Protein AF-A0A135I2T5-F1 (afdb_monomer_lite)

Organism: NCBI:txid294935

Structure (mmCIF, N/CA/C/O backbone):
data_AF-A0A135I2T5-F1
#
_entry.id   AF-A0A135I2T5-F1
#
loop_
_atom_site.group_PDB
_atom_site.id
_atom_site.type_symbol
_atom_site.label_atom_id
_atom_site.label_alt_id
_atom_site.label_comp_id
_atom_site.label_asym_id
_atom_site.label_entity_id
_atom_site.label_seq_id
_atom_site.pdbx_PDB_ins_code
_atom_site.Cartn_x
_atom_site.Cartn_y
_atom_site.Cartn_z
_atom_site.occupancy
_atom_site.B_iso_or_equiv
_atom_site.auth_seq_id
_atom_site.auth_comp_id
_atom_site.auth_asym_id
_atom_site.auth_atom_id
_atom_site.pdbx_PDB_model_num
ATOM 1 N N . MET A 1 1 ? -30.671 -21.885 -20.474 1.00 36.84 1 MET A N 1
ATOM 2 C CA . MET A 1 1 ? -29.332 -21.572 -21.013 1.00 36.84 1 MET A CA 1
ATOM 3 C C . MET A 1 1 ? -28.724 -20.509 -20.119 1.00 36.84 1 MET A C 1
ATOM 5 O O . MET A 1 1 ? -29.271 -19.418 -20.044 1.00 36.84 1 MET A O 1
ATOM 9 N N . ALA A 1 2 ? -27.711 -20.873 -19.336 1.00 34.94 2 ALA A N 1
ATOM 10 C CA . ALA A 1 2 ? -27.059 -19.968 -18.399 1.00 34.94 2 ALA A CA 1
ATOM 11 C C . ALA A 1 2 ? -25.970 -19.185 -19.140 1.00 34.94 2 ALA A C 1
ATOM 13 O O . ALA A 1 2 ? -24.994 -19.776 -19.596 1.00 34.94 2 ALA A O 1
ATOM 14 N N . ASN A 1 3 ? -26.138 -17.868 -19.259 1.00 36.59 3 ASN A N 1
ATOM 15 C CA . ASN A 1 3 ? -25.056 -16.984 -19.677 1.00 36.59 3 ASN A CA 1
ATOM 16 C C . ASN A 1 3 ? -24.142 -16.756 -18.473 1.00 36.59 3 ASN A C 1
ATOM 18 O O . ASN A 1 3 ? -24.390 -15.894 -17.635 1.00 36.59 3 ASN A O 1
ATOM 22 N N . SER A 1 4 ? -23.094 -17.573 -18.390 1.00 39.09 4 SER A N 1
ATOM 23 C CA . SER A 1 4 ? -21.915 -17.282 -17.585 1.00 39.09 4 SER A CA 1
ATOM 24 C C . SER A 1 4 ? -21.173 -16.130 -18.260 1.00 39.09 4 SER A C 1
ATOM 26 O O . SER A 1 4 ? -20.485 -16.307 -19.262 1.00 39.09 4 SER A O 1
ATOM 28 N N . THR A 1 5 ? -21.361 -14.919 -17.745 1.00 38.94 5 THR A N 1
ATOM 29 C CA . THR A 1 5 ? -20.462 -13.805 -18.032 1.00 38.94 5 THR A CA 1
ATOM 30 C C . THR A 1 5 ? -19.157 -14.081 -17.303 1.00 38.94 5 THR A C 1
ATOM 32 O O . THR A 1 5 ? -19.065 -13.882 -16.092 1.00 38.94 5 THR A O 1
ATOM 35 N N . ALA A 1 6 ? -18.162 -14.573 -18.039 1.00 39.94 6 ALA A N 1
ATOM 36 C CA . ALA A 1 6 ? -16.776 -14.544 -17.611 1.00 39.94 6 ALA A CA 1
ATOM 37 C C . ALA A 1 6 ? -16.404 -13.078 -17.349 1.00 39.94 6 ALA A C 1
ATOM 39 O O . ALA A 1 6 ? -16.201 -12.295 -18.274 1.00 39.94 6 ALA A O 1
ATOM 40 N N . THR A 1 7 ? -16.401 -12.682 -16.079 1.00 40.16 7 THR A N 1
ATOM 41 C CA . THR A 1 7 ? -15.784 -11.431 -15.648 1.00 40.16 7 THR A CA 1
ATOM 42 C C . THR A 1 7 ? -14.317 -11.504 -16.030 1.00 40.16 7 THR A C 1
ATOM 44 O O . THR A 1 7 ? -13.631 -12.446 -15.639 1.00 40.16 7 THR A O 1
ATOM 47 N N . ASP A 1 8 ? -13.870 -10.541 -16.827 1.00 41.56 8 ASP A N 1
ATOM 48 C CA . ASP A 1 8 ? -12.512 -10.414 -17.337 1.00 41.56 8 ASP A CA 1
ATOM 49 C C . ASP A 1 8 ? -11.509 -10.335 -16.169 1.00 41.56 8 ASP A C 1
ATOM 51 O O . ASP A 1 8 ? -11.210 -9.279 -15.619 1.00 41.56 8 ASP A O 1
ATOM 55 N N . THR A 1 9 ? -11.027 -11.498 -15.727 1.00 50.66 9 THR A N 1
ATOM 56 C CA . THR A 1 9 ? -10.112 -11.677 -14.585 1.00 50.66 9 THR A CA 1
ATOM 57 C C . THR A 1 9 ? -8.744 -11.022 -14.796 1.00 50.66 9 THR A C 1
ATOM 59 O O . THR A 1 9 ? -7.924 -10.985 -13.882 1.00 50.66 9 THR A O 1
ATOM 62 N N . THR A 1 10 ? -8.469 -10.517 -15.999 1.00 49.38 10 THR A N 1
ATOM 63 C CA . THR A 1 10 ? -7.147 -10.034 -16.409 1.00 49.38 10 THR A CA 1
ATOM 64 C C . THR A 1 10 ? -6.853 -8.626 -15.893 1.00 49.38 10 THR A C 1
ATOM 66 O O . THR A 1 10 ? -5.719 -8.340 -15.524 1.00 49.38 10 THR A O 1
ATOM 69 N N . THR A 1 11 ? -7.862 -7.754 -15.798 1.00 53.66 11 THR A N 1
ATOM 70 C CA . THR A 1 11 ? -7.695 -6.363 -15.328 1.00 53.66 11 THR A CA 1
ATOM 71 C C . THR A 1 11 ? -7.536 -6.264 -13.807 1.00 53.66 11 THR A C 1
ATOM 73 O O . THR A 1 11 ? -7.060 -5.254 -13.298 1.00 53.66 11 THR A O 1
ATOM 76 N N . SER A 1 12 ? -7.914 -7.314 -13.074 1.00 64.88 12 SER A N 1
ATOM 77 C CA . SER A 1 12 ? -7.946 -7.319 -11.608 1.00 64.88 12 SER A CA 1
ATOM 78 C C . SER A 1 12 ? -6.572 -7.525 -10.961 1.00 64.88 12 SER A C 1
ATOM 80 O O . SER A 1 12 ? -6.342 -6.977 -9.889 1.00 64.88 12 SER A O 1
ATOM 82 N N . VAL A 1 13 ? -5.656 -8.285 -11.572 1.00 79.94 13 VAL A N 1
ATOM 83 C CA . VAL A 1 13 ? -4.418 -8.739 -10.895 1.00 79.94 13 VAL A CA 1
ATOM 84 C C . VAL A 1 13 ? -3.255 -7.745 -10.954 1.00 79.94 13 VAL A C 1
ATOM 86 O O . VAL A 1 13 ? -2.246 -7.940 -10.281 1.00 79.94 13 VAL A O 1
ATOM 89 N N . THR A 1 14 ? -3.384 -6.683 -11.747 1.00 87.06 14 THR A N 1
ATOM 90 C CA . THR A 1 14 ? -2.368 -5.627 -11.892 1.00 87.06 14 THR A CA 1
ATOM 91 C C . THR A 1 14 ? -2.834 -4.282 -11.350 1.00 87.06 14 THR A C 1
ATOM 93 O O . THR A 1 14 ? -2.020 -3.377 -11.213 1.00 87.06 14 THR A O 1
ATOM 96 N N . ASP A 1 15 ? -4.125 -4.124 -11.041 1.00 92.81 15 ASP A N 1
ATOM 97 C CA . ASP A 1 15 ? -4.643 -2.909 -10.415 1.00 92.81 15 ASP A CA 1
ATOM 98 C C . ASP A 1 15 ? -4.432 -2.983 -8.891 1.00 92.81 15 ASP A C 1
ATOM 100 O O . ASP A 1 15 ? -5.145 -3.725 -8.200 1.00 92.81 15 ASP A O 1
ATOM 104 N N . PRO A 1 16 ? -3.487 -2.206 -8.323 1.00 94.75 16 PRO A N 1
ATOM 105 C CA . PRO A 1 16 ? -3.236 -2.242 -6.889 1.00 94.75 16 PRO A CA 1
ATOM 106 C C . PRO A 1 16 ? -4.448 -1.788 -6.067 1.00 94.75 16 PRO A C 1
ATOM 108 O O . PRO A 1 16 ? -4.611 -2.233 -4.934 1.00 94.75 16 PRO A O 1
ATOM 111 N N . VAL A 1 17 ? -5.300 -0.905 -6.599 1.00 95.12 17 VAL A N 1
ATOM 112 C CA . VAL A 1 17 ? -6.472 -0.393 -5.877 1.00 95.12 17 VAL A CA 1
ATOM 113 C C . VAL A 1 17 ? -7.535 -1.478 -5.771 1.00 95.12 17 VAL A C 1
ATOM 115 O O . VAL A 1 17 ? -8.087 -1.679 -4.687 1.00 95.12 17 VAL A O 1
ATOM 118 N N . ALA A 1 18 ? -7.804 -2.190 -6.868 1.00 94.69 18 ALA A N 1
ATOM 119 C CA . ALA A 1 18 ? -8.739 -3.310 -6.875 1.00 94.69 18 ALA A CA 1
ATOM 120 C C . ALA A 1 18 ? -8.261 -4.452 -5.964 1.00 94.69 18 ALA A C 1
ATOM 122 O O . ALA A 1 18 ? -9.038 -4.928 -5.137 1.00 94.69 18 ALA A O 1
ATOM 123 N N . LEU A 1 19 ? -6.977 -4.827 -6.039 1.00 95.19 19 LEU A N 1
ATOM 124 C CA . LEU A 1 19 ? -6.407 -5.877 -5.187 1.00 95.19 19 LEU A CA 1
ATOM 125 C C . LEU A 1 19 ? -6.440 -5.521 -3.702 1.00 95.19 19 LEU A C 1
ATOM 127 O O . LEU A 1 19 ? -6.801 -6.361 -2.882 1.00 95.19 19 LEU A O 1
ATOM 131 N N . LEU A 1 20 ? -6.076 -4.289 -3.334 1.00 96.75 20 LEU A N 1
ATOM 132 C CA . LEU A 1 20 ? -6.113 -3.864 -1.933 1.00 96.75 20 LEU A CA 1
ATOM 133 C C . LEU A 1 20 ? -7.547 -3.790 -1.408 1.00 96.75 20 LEU A C 1
ATOM 135 O O . LEU A 1 20 ? -7.790 -4.179 -0.268 1.00 96.75 20 LEU A O 1
ATOM 139 N N . ARG A 1 21 ? -8.504 -3.344 -2.230 1.00 96.25 21 ARG A N 1
ATOM 140 C CA . ARG A 1 21 ? -9.927 -3.384 -1.872 1.00 96.25 21 ARG A CA 1
ATOM 141 C C . ARG A 1 21 ? -10.371 -4.814 -1.581 1.00 96.25 21 ARG A C 1
ATOM 143 O O . ARG A 1 21 ? -10.873 -5.073 -0.494 1.00 96.25 21 ARG A O 1
ATOM 150 N N . GLU A 1 22 ? -10.124 -5.729 -2.514 1.00 96.12 22 GLU A N 1
ATOM 151 C CA . GLU A 1 22 ? -10.488 -7.135 -2.351 1.00 96.12 22 GLU A CA 1
ATOM 152 C C . GLU A 1 22 ? -9.818 -7.752 -1.116 1.00 96.12 22 GLU A C 1
ATOM 154 O O . GLU A 1 22 ? -10.462 -8.460 -0.345 1.00 96.12 22 GLU A O 1
ATOM 159 N N . PHE A 1 23 ? -8.541 -7.440 -0.880 1.00 96.94 23 PHE A N 1
ATOM 160 C CA . PHE A 1 23 ? -7.815 -7.881 0.306 1.00 96.94 23 PHE A CA 1
ATOM 161 C C . PHE A 1 23 ? -8.515 -7.458 1.605 1.00 96.94 23 PHE A C 1
ATOM 163 O O . PHE A 1 23 ? -8.694 -8.289 2.498 1.00 96.94 23 PHE A O 1
ATOM 170 N N . PHE A 1 24 ? -8.934 -6.194 1.711 1.00 97.06 24 PHE A N 1
ATOM 171 C CA . PHE A 1 24 ? -9.606 -5.674 2.904 1.00 97.06 24 PHE A CA 1
ATOM 172 C C . PHE A 1 24 ? -11.068 -6.124 3.044 1.00 97.06 24 PHE A C 1
ATOM 174 O O . PHE A 1 24 ? -11.588 -6.116 4.158 1.00 97.06 24 PHE A O 1
ATOM 181 N N . GLU A 1 25 ? -11.723 -6.537 1.958 1.00 95.88 25 GLU A N 1
ATOM 182 C CA . GLU A 1 25 ? -13.102 -7.052 1.962 1.00 95.88 25 GLU A CA 1
ATOM 183 C C . GLU A 1 25 ? -13.208 -8.515 2.432 1.00 95.88 25 GLU A C 1
ATOM 185 O O . GLU A 1 25 ? -14.308 -9.026 2.649 1.00 95.88 25 GLU A O 1
ATOM 190 N N . ARG A 1 26 ? -12.079 -9.203 2.638 1.00 96.00 26 ARG A N 1
ATOM 191 C CA . ARG A 1 26 ? -12.061 -10.596 3.100 1.00 96.00 26 ARG A CA 1
ATOM 192 C C . ARG A 1 26 ? -12.666 -10.757 4.507 1.00 96.00 26 ARG A C 1
ATOM 194 O O . ARG A 1 26 ? -12.224 -10.071 5.434 1.00 96.00 26 ARG A O 1
ATOM 201 N N . PRO A 1 27 ? -13.560 -11.740 4.740 1.00 94.44 27 PRO A N 1
ATOM 202 C CA . PRO A 1 27 ? -14.149 -11.989 6.063 1.00 94.44 27 PRO A CA 1
ATOM 203 C C . PRO A 1 27 ? -13.121 -12.272 7.172 1.00 94.44 27 PRO A C 1
ATOM 205 O O . PRO A 1 27 ? -13.326 -11.923 8.340 1.00 94.44 27 PRO A O 1
ATOM 208 N N . GLU A 1 28 ? -11.974 -12.872 6.830 1.00 95.94 28 GLU A N 1
ATOM 209 C CA . GLU A 1 28 ? -10.914 -13.113 7.816 1.00 95.94 28 GLU A CA 1
ATOM 210 C C . GLU A 1 28 ? -10.293 -11.806 8.329 1.00 95.94 28 GLU A C 1
ATOM 212 O O . GLU A 1 28 ? -9.831 -11.756 9.468 1.00 95.94 28 GLU A O 1
ATOM 217 N N . MET A 1 29 ? -10.294 -10.734 7.528 1.00 96.81 29 MET A N 1
ATOM 218 C CA . MET A 1 29 ? -9.771 -9.436 7.957 1.00 96.81 29 MET A CA 1
ATOM 219 C C . MET A 1 29 ? -10.648 -8.817 9.039 1.00 96.81 29 MET A C 1
ATOM 221 O O . MET A 1 29 ? -10.120 -8.357 10.050 1.00 96.81 29 MET A O 1
ATOM 225 N N . GLU A 1 30 ? -11.972 -8.870 8.877 1.00 95.88 30 GLU A N 1
ATOM 226 C CA . GLU A 1 30 ? -12.921 -8.393 9.886 1.00 95.88 30 GLU A CA 1
ATOM 227 C C . GLU A 1 30 ? -12.727 -9.117 11.221 1.00 95.88 30 GLU A C 1
ATOM 229 O O . GLU A 1 30 ? -12.541 -8.475 12.261 1.00 95.88 30 GLU A O 1
ATOM 234 N N . SER A 1 31 ? -12.734 -10.452 11.202 1.00 96.06 31 SER A N 1
ATOM 235 C CA . SER A 1 31 ? -12.621 -11.244 12.433 1.00 96.06 31 SER A CA 1
ATOM 236 C C . SER A 1 31 ? -11.287 -11.009 13.151 1.00 96.06 31 SER A C 1
ATOM 238 O O . SER A 1 31 ? -11.268 -10.779 14.362 1.00 96.06 31 SER A O 1
ATOM 240 N N . ARG A 1 32 ? -10.167 -10.968 12.420 1.00 96.81 32 ARG A N 1
ATOM 241 C CA . ARG A 1 32 ? -8.835 -10.755 13.009 1.00 96.81 32 ARG A CA 1
ATOM 242 C C . ARG A 1 32 ? -8.636 -9.328 13.518 1.00 96.81 32 ARG A C 1
ATOM 244 O O . ARG A 1 32 ? -8.115 -9.146 14.618 1.00 96.81 32 ARG A O 1
ATOM 251 N N . LEU A 1 33 ? -9.093 -8.313 12.784 1.00 95.56 33 LEU A N 1
ATOM 252 C CA . LEU A 1 33 ? -8.994 -6.919 13.230 1.00 95.56 33 LEU A CA 1
ATOM 253 C C . LEU A 1 33 ? -9.921 -6.606 14.411 1.00 95.56 33 LEU A C 1
ATOM 255 O O . LEU A 1 33 ? -9.575 -5.770 15.250 1.00 95.56 33 LEU A O 1
ATOM 259 N N . THR A 1 34 ? -11.039 -7.326 14.536 1.00 95.38 34 THR A N 1
ATOM 260 C CA . THR A 1 34 ? -11.889 -7.293 15.736 1.00 95.38 34 THR A CA 1
ATOM 261 C C . THR A 1 34 ? -11.120 -7.788 16.962 1.00 95.38 34 THR A C 1
ATOM 263 O O . THR A 1 34 ? -11.132 -7.129 18.002 1.00 95.38 34 THR A O 1
ATOM 266 N N . VAL A 1 35 ? -10.388 -8.903 16.843 1.00 96.00 35 VAL A N 1
ATOM 267 C CA . VAL A 1 35 ? -9.536 -9.420 17.930 1.00 96.00 35 VAL A CA 1
ATOM 268 C C . VAL A 1 35 ? -8.407 -8.442 18.257 1.00 96.00 35 VAL A C 1
ATOM 270 O O . VAL A 1 35 ? -8.210 -8.110 19.422 1.00 96.00 35 VAL A O 1
ATOM 273 N N . ILE A 1 36 ? -7.714 -7.912 17.245 1.00 94.56 36 ILE A N 1
ATOM 274 C CA . ILE A 1 36 ? -6.655 -6.905 17.432 1.00 94.56 36 ILE A CA 1
ATOM 275 C C . ILE A 1 36 ? -7.178 -5.685 18.195 1.00 94.56 36 ILE A C 1
ATOM 277 O O . ILE A 1 36 ? -6.501 -5.183 19.095 1.00 94.56 36 ILE A O 1
ATOM 281 N N . ALA A 1 37 ? -8.386 -5.218 17.865 1.00 91.94 37 ALA A N 1
ATOM 282 C CA . ALA A 1 37 ? -9.020 -4.110 18.564 1.00 91.94 37 ALA A CA 1
ATOM 283 C C . ALA A 1 37 ? -9.341 -4.456 20.019 1.00 91.94 37 ALA A C 1
ATOM 285 O O . ALA A 1 37 ? -8.933 -3.726 20.927 1.00 91.94 37 ALA A O 1
ATOM 286 N N . LYS A 1 38 ? -10.043 -5.575 20.228 1.00 93.62 38 LYS A N 1
ATOM 287 C CA . LYS A 1 38 ? -10.504 -6.038 21.539 1.00 93.62 38 LYS A CA 1
ATOM 288 C C . LYS A 1 38 ? -9.340 -6.254 22.506 1.00 93.62 38 LYS A C 1
ATOM 290 O O . LYS A 1 38 ? -9.363 -5.736 23.619 1.00 93.62 38 LYS A O 1
ATOM 295 N N . GLU A 1 39 ? -8.300 -6.941 22.047 1.00 95.38 39 GLU A N 1
ATOM 296 C CA . GLU A 1 39 ? -7.129 -7.307 22.850 1.00 95.38 39 GLU A CA 1
ATOM 297 C C . GLU A 1 39 ? -6.027 -6.228 22.819 1.00 95.38 39 GLU A C 1
ATOM 299 O O . GLU A 1 39 ? -4.956 -6.390 23.399 1.00 95.38 39 GLU A O 1
ATOM 304 N N . ARG A 1 40 ? -6.282 -5.089 22.155 1.00 91.25 40 ARG A N 1
ATOM 305 C CA . ARG A 1 40 ? -5.386 -3.919 22.067 1.00 91.25 40 ARG A CA 1
ATOM 306 C C . ARG A 1 40 ? -3.994 -4.217 21.489 1.00 91.25 40 ARG A C 1
ATOM 308 O O . ARG A 1 40 ? -3.059 -3.459 21.775 1.00 91.25 40 ARG A O 1
ATOM 315 N N . ILE A 1 41 ? -3.875 -5.247 20.651 1.00 91.62 41 ILE A N 1
ATOM 316 C CA . ILE A 1 41 ? -2.619 -5.710 20.042 1.00 91.62 41 ILE A CA 1
ATOM 317 C C . ILE A 1 41 ? -1.940 -4.554 19.287 1.00 91.62 41 ILE A C 1
ATOM 319 O O . ILE A 1 41 ? -2.580 -3.799 18.551 1.00 91.62 41 ILE A O 1
ATOM 323 N N . THR A 1 42 ? -0.632 -4.386 19.482 1.00 89.62 42 THR A N 1
ATOM 324 C CA . THR A 1 42 ? 0.204 -3.374 18.813 1.00 89.62 42 THR A CA 1
ATOM 325 C C . THR A 1 42 ? 1.230 -4.043 17.898 1.00 89.62 42 THR A C 1
ATOM 327 O O . THR A 1 42 ? 1.433 -5.250 17.964 1.00 89.62 42 THR A O 1
ATOM 330 N N . GLY A 1 43 ? 1.859 -3.276 16.999 1.00 86.94 43 GLY A N 1
ATOM 331 C CA . GLY A 1 43 ? 2.906 -3.804 16.109 1.00 86.94 43 GLY A CA 1
ATOM 332 C C . GLY A 1 43 ? 2.415 -4.800 15.049 1.00 86.94 43 GLY A C 1
ATOM 333 O O . GLY A 1 43 ? 3.225 -5.435 14.381 1.00 86.94 43 GLY A O 1
ATOM 334 N N . TRP A 1 44 ? 1.100 -4.926 14.858 1.00 94.38 44 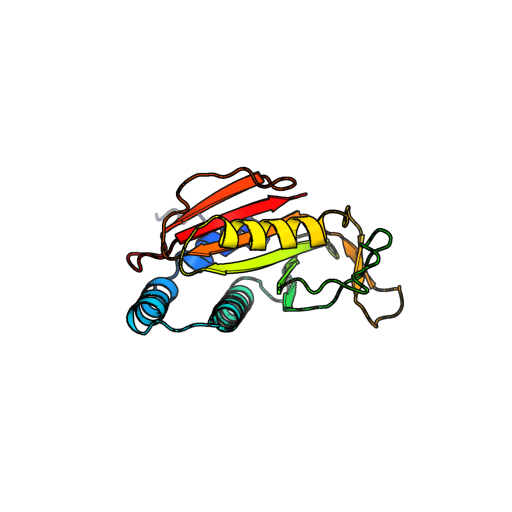TRP A N 1
ATOM 335 C CA . TRP A 1 44 ? 0.490 -5.878 13.928 1.00 94.38 44 TRP A CA 1
ATOM 336 C C . TRP A 1 44 ? 0.651 -5.489 12.447 1.00 94.38 44 TRP A C 1
ATOM 338 O O . TRP A 1 44 ? 0.225 -6.243 11.580 1.00 94.38 44 TRP A O 1
ATOM 348 N N . GLU A 1 45 ? 1.302 -4.363 12.133 1.00 93.38 45 GLU A N 1
ATOM 349 C CA . GLU A 1 45 ? 1.613 -3.950 10.754 1.00 93.38 45 GLU A CA 1
ATOM 350 C C . GLU A 1 45 ? 2.357 -5.056 9.993 1.00 93.38 45 GLU A C 1
ATOM 352 O O . GLU A 1 45 ? 1.972 -5.406 8.882 1.00 93.38 45 GLU A O 1
ATOM 357 N N . ASN A 1 46 ? 3.332 -5.710 10.634 1.00 94.00 46 ASN A N 1
ATOM 358 C CA . ASN A 1 46 ? 4.032 -6.851 10.039 1.00 94.00 46 ASN A CA 1
ATOM 359 C C . ASN A 1 46 ? 3.094 -8.035 9.762 1.00 94.00 46 ASN A C 1
ATOM 361 O O . ASN A 1 46 ? 3.229 -8.686 8.730 1.00 94.00 46 ASN A O 1
ATOM 365 N N . TRP A 1 47 ? 2.126 -8.305 10.647 1.00 96.50 47 TRP A N 1
ATOM 366 C CA . TRP A 1 47 ? 1.110 -9.332 10.399 1.00 96.50 47 TRP A CA 1
ATOM 367 C C . TRP A 1 47 ? 0.238 -8.957 9.192 1.00 96.50 47 TRP A C 1
ATOM 369 O O . TRP A 1 47 ? 0.036 -9.797 8.321 1.00 96.50 47 TRP A O 1
ATOM 379 N N . LEU A 1 48 ? -0.191 -7.696 9.070 1.00 96.94 48 LEU A N 1
ATOM 380 C CA . LEU A 1 48 ? -0.953 -7.229 7.906 1.00 96.94 48 LEU A CA 1
ATOM 381 C C . LEU A 1 48 ? -0.171 -7.423 6.601 1.00 96.94 48 LEU A C 1
ATOM 383 O O . LEU A 1 48 ? -0.732 -7.876 5.606 1.00 96.94 48 LEU A O 1
ATOM 387 N N . GLN A 1 49 ? 1.131 -7.124 6.609 1.00 97.69 49 GLN A N 1
ATOM 388 C CA . GLN A 1 49 ? 1.997 -7.375 5.458 1.00 97.69 49 GLN A CA 1
ATOM 389 C C . GLN A 1 49 ? 2.103 -8.878 5.143 1.00 97.69 49 GLN A C 1
ATOM 391 O O . GLN A 1 49 ? 2.055 -9.273 3.978 1.00 97.69 49 GLN A O 1
ATOM 396 N N . VAL A 1 50 ? 2.215 -9.750 6.148 1.00 97.50 50 VAL A N 1
ATOM 397 C CA . VAL A 1 50 ? 2.209 -11.207 5.925 1.00 97.50 50 VAL A CA 1
ATOM 398 C C . VAL A 1 50 ? 0.879 -11.662 5.315 1.00 97.50 50 VAL A C 1
ATOM 400 O O . VAL A 1 50 ? 0.881 -12.417 4.347 1.00 97.50 50 VAL A O 1
ATOM 403 N N . GLU A 1 51 ? -0.256 -11.157 5.795 1.00 97.75 51 GLU A N 1
ATOM 404 C CA . GLU A 1 51 ? -1.567 -11.481 5.218 1.00 97.75 51 GLU A CA 1
ATOM 405 C C . GLU A 1 51 ? -1.712 -10.999 3.775 1.00 97.75 51 GLU A C 1
ATOM 407 O O . GLU A 1 51 ? -2.241 -11.733 2.935 1.00 97.75 51 GLU A O 1
ATOM 412 N N . LEU A 1 52 ? -1.211 -9.799 3.463 1.00 97.44 52 LEU A N 1
ATOM 413 C CA . LEU A 1 52 ? -1.189 -9.296 2.092 1.00 97.44 52 LEU A CA 1
ATOM 414 C C . LEU A 1 52 ? -0.291 -10.165 1.204 1.00 97.44 52 LEU A C 1
ATOM 416 O O . LEU A 1 52 ? -0.657 -10.462 0.074 1.00 97.44 52 LEU A O 1
ATOM 420 N N . SER A 1 53 ? 0.837 -10.648 1.725 1.00 96.50 53 SER A N 1
ATOM 421 C CA . SER A 1 53 ? 1.724 -11.580 1.013 1.00 96.50 53 SER A CA 1
ATOM 422 C C . SER A 1 53 ? 1.004 -12.885 0.659 1.00 96.50 53 SER A C 1
ATOM 424 O O . SER A 1 53 ? 1.056 -13.337 -0.484 1.00 96.50 53 SER A O 1
ATOM 426 N N . CYS A 1 54 ? 0.283 -13.469 1.620 1.00 95.69 54 CYS A N 1
ATOM 427 C CA . CYS A 1 54 ? -0.524 -14.669 1.396 1.00 95.69 54 CYS A CA 1
ATOM 428 C C . CYS A 1 54 ? -1.621 -14.426 0.351 1.00 95.69 54 CYS A C 1
ATOM 430 O O . CYS A 1 54 ? -1.834 -15.262 -0.525 1.00 95.69 54 CYS A O 1
ATOM 432 N N . PHE A 1 55 ? -2.291 -13.273 0.416 1.00 95.31 55 PHE A N 1
ATOM 433 C CA . PHE A 1 55 ? -3.304 -12.884 -0.561 1.00 95.31 55 PHE A CA 1
ATOM 434 C C . PHE A 1 55 ? -2.718 -12.725 -1.971 1.00 95.31 55 PHE A C 1
ATOM 436 O O . PHE A 1 55 ? -3.231 -13.313 -2.921 1.00 95.31 55 PHE A O 1
ATOM 443 N N . LEU A 1 56 ? -1.612 -11.988 -2.110 1.00 94.12 56 LEU A N 1
ATOM 444 C CA . LEU A 1 56 ? -0.946 -11.779 -3.396 1.00 94.12 56 LEU A CA 1
ATOM 445 C C . LEU A 1 56 ? -0.421 -13.092 -3.983 1.00 94.12 56 LEU A C 1
ATOM 447 O O . LEU A 1 56 ? -0.520 -13.290 -5.187 1.00 94.12 56 LEU A O 1
ATOM 451 N N . HIS A 1 57 ? 0.073 -14.021 -3.159 1.00 92.00 57 HIS A N 1
ATOM 452 C CA . HIS A 1 57 ? 0.466 -15.356 -3.619 1.00 92.00 57 HIS A CA 1
ATOM 453 C C . HIS A 1 57 ? -0.699 -16.135 -4.251 1.00 92.00 57 HIS A C 1
ATOM 455 O O . HIS A 1 57 ? -0.502 -16.845 -5.231 1.00 92.00 57 HIS A O 1
ATOM 461 N N . GLN A 1 58 ? -1.910 -15.995 -3.707 1.00 90.62 58 GLN A N 1
ATOM 462 C CA . GLN A 1 58 ? -3.104 -16.661 -4.231 1.00 90.62 58 GLN A CA 1
ATOM 463 C C . GLN A 1 58 ? -3.678 -15.959 -5.467 1.00 90.62 58 GLN A C 1
ATOM 465 O O . GLN A 1 58 ? -4.278 -16.617 -6.315 1.00 90.62 58 GLN A O 1
ATOM 470 N N . ARG A 1 59 ? -3.550 -14.628 -5.550 1.00 89.12 59 ARG A N 1
ATOM 471 C CA . ARG A 1 59 ? -4.210 -13.814 -6.584 1.00 89.12 59 ARG A CA 1
ATOM 472 C C . ARG A 1 59 ? -3.338 -13.406 -7.755 1.00 89.12 59 ARG A C 1
ATOM 474 O O . ARG A 1 59 ? -3.897 -13.144 -8.812 1.00 89.12 59 ARG A O 1
ATOM 481 N N . VAL A 1 60 ? -2.019 -13.366 -7.598 1.00 85.94 60 VAL A N 1
ATOM 482 C CA . VAL A 1 60 ? -1.074 -13.042 -8.672 1.00 85.94 60 VAL A CA 1
ATOM 483 C C . VAL A 1 60 ? -0.423 -14.348 -9.138 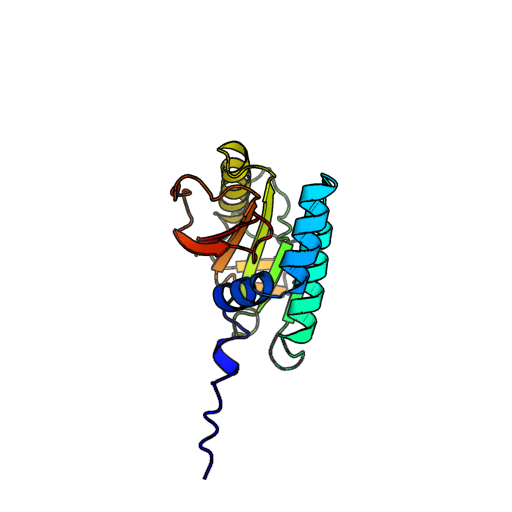1.00 85.94 60 VAL A C 1
ATOM 485 O O . VAL A 1 60 ? 0.458 -14.864 -8.445 1.00 85.94 60 VAL A O 1
ATOM 488 N N . PRO A 1 61 ? -0.853 -14.922 -10.279 1.00 75.31 61 PRO A N 1
ATOM 489 C CA . PRO A 1 61 ? -0.279 -16.157 -10.800 1.00 75.31 61 PRO A CA 1
ATOM 490 C C . PRO A 1 61 ? 1.204 -15.976 -11.129 1.00 75.31 61 PRO A C 1
ATOM 492 O O . PRO A 1 61 ? 1.602 -14.936 -11.654 1.00 75.31 61 PRO A O 1
ATOM 495 N N . SER A 1 62 ? 2.020 -16.997 -10.866 1.00 74.50 62 SER A N 1
ATOM 496 C CA . SER A 1 62 ? 3.476 -16.941 -11.064 1.00 74.50 62 SER A CA 1
ATOM 497 C C . SER A 1 62 ? 3.900 -16.724 -12.523 1.00 74.50 62 SER A C 1
ATOM 499 O O . SER A 1 62 ? 4.990 -16.212 -12.776 1.00 74.50 62 SER A O 1
ATOM 501 N N . ASP A 1 63 ? 3.044 -17.086 -13.478 1.00 73.12 63 ASP A N 1
ATOM 502 C CA . ASP A 1 63 ? 3.200 -16.864 -14.918 1.00 73.12 63 ASP A CA 1
ATOM 503 C C . ASP A 1 63 ? 2.708 -15.479 -15.374 1.00 73.12 63 ASP A C 1
ATOM 505 O O . ASP A 1 63 ? 3.117 -14.997 -16.430 1.00 73.12 63 ASP A O 1
ATOM 509 N N . LYS A 1 64 ? 1.858 -14.826 -14.571 1.00 66.88 64 LYS A N 1
ATOM 510 C CA . LYS A 1 64 ? 1.205 -13.545 -14.877 1.00 66.88 64 LYS A CA 1
ATOM 511 C C . LYS A 1 64 ? 1.605 -12.415 -13.938 1.00 66.88 64 LYS A C 1
ATOM 513 O O . LYS A 1 64 ? 0.890 -11.428 -13.877 1.00 66.88 64 LYS A O 1
ATOM 518 N N . GLY A 1 65 ? 2.676 -12.529 -13.165 1.00 70.25 65 GLY A N 1
ATOM 519 C CA . GLY A 1 65 ? 3.130 -11.416 -12.341 1.00 70.25 65 GLY A CA 1
ATOM 520 C C . GLY A 1 65 ? 4.052 -11.828 -11.213 1.00 70.25 65 GLY A C 1
ATOM 521 O O . GLY A 1 65 ? 4.030 -12.955 -10.727 1.00 70.25 65 GLY A O 1
ATOM 522 N N . GLN A 1 66 ? 4.883 -10.881 -10.793 1.00 87.44 66 GLN A N 1
ATOM 523 C CA . GLN A 1 66 ? 5.732 -11.022 -9.619 1.00 87.44 66 GLN A CA 1
ATOM 524 C C . GLN A 1 66 ? 5.398 -9.917 -8.626 1.00 87.44 66 GLN A C 1
ATOM 526 O O . GLN A 1 66 ? 5.017 -8.804 -8.988 1.00 87.44 66 GLN A O 1
ATOM 531 N N . TRP A 1 67 ? 5.539 -10.234 -7.352 1.00 93.62 67 TRP A N 1
ATOM 532 C CA . TRP A 1 67 ? 5.527 -9.249 -6.292 1.00 93.62 67 TRP A CA 1
ATOM 533 C C . TRP A 1 67 ? 6.693 -9.544 -5.360 1.00 93.62 67 TRP A C 1
ATOM 535 O O . TRP A 1 67 ? 7.148 -10.684 -5.247 1.00 93.62 67 TRP A O 1
ATOM 545 N N . TRP A 1 68 ? 7.183 -8.509 -4.692 1.00 94.44 68 TRP A N 1
ATOM 546 C CA . TRP A 1 68 ? 8.243 -8.642 -3.701 1.00 94.44 68 TRP A CA 1
ATOM 547 C C . TRP A 1 68 ? 7.879 -7.876 -2.454 1.00 94.44 68 TRP A C 1
ATOM 549 O O . TRP A 1 68 ? 7.290 -6.802 -2.535 1.00 94.44 68 TRP A O 1
ATOM 559 N N . ARG A 1 69 ? 8.269 -8.422 -1.307 1.00 95.94 69 ARG A N 1
ATOM 560 C CA . ARG A 1 69 ? 8.118 -7.775 -0.009 1.00 95.94 69 ARG A CA 1
ATOM 561 C C . ARG A 1 69 ? 9.467 -7.260 0.470 1.00 95.94 69 ARG A C 1
ATOM 563 O O . ARG A 1 69 ? 10.456 -7.989 0.426 1.00 95.94 69 ARG A O 1
ATOM 570 N N . GLU A 1 70 ? 9.491 -6.019 0.945 1.00 94.75 70 GLU A N 1
ATOM 571 C CA . GLU A 1 70 ? 10.639 -5.393 1.612 1.00 94.75 70 GLU A CA 1
ATOM 572 C C . GLU A 1 70 ? 11.968 -5.447 0.827 1.00 94.75 70 GLU A C 1
ATOM 574 O O . GLU A 1 70 ? 13.053 -5.508 1.413 1.00 94.75 70 GLU A O 1
ATOM 579 N N . TYR A 1 71 ? 11.918 -5.392 -0.507 1.00 93.31 71 TYR A N 1
ATOM 580 C CA . TYR A 1 71 ? 13.131 -5.299 -1.319 1.00 93.31 71 TYR A CA 1
ATOM 581 C C . TYR A 1 71 ? 13.674 -3.863 -1.325 1.00 93.31 71 TYR A C 1
ATOM 583 O O . TYR A 1 71 ? 12.965 -2.897 -1.616 1.00 93.31 71 TYR A O 1
ATOM 591 N N . ALA A 1 72 ? 14.959 -3.715 -0.999 1.00 93.31 72 ALA A N 1
ATOM 592 C CA . ALA A 1 72 ? 15.614 -2.414 -0.926 1.00 93.31 72 ALA A CA 1
ATOM 593 C C . ALA A 1 72 ? 15.927 -1.850 -2.324 1.00 93.31 72 ALA A C 1
ATOM 595 O O . ALA A 1 72 ? 16.554 -2.525 -3.142 1.00 93.31 72 ALA A O 1
ATOM 596 N N . ILE A 1 73 ? 15.565 -0.586 -2.559 1.00 93.38 73 ILE A N 1
ATOM 597 C CA . ILE A 1 73 ? 15.786 0.155 -3.807 1.00 93.38 73 ILE A CA 1
ATOM 598 C C . ILE A 1 73 ? 16.677 1.377 -3.637 1.00 93.38 73 ILE A C 1
ATOM 600 O O . ILE A 1 73 ? 16.685 2.031 -2.595 1.00 93.38 73 ILE A O 1
ATOM 604 N N . HIS A 1 74 ? 17.346 1.766 -4.716 1.00 92.00 74 HIS A N 1
ATOM 605 C CA . HIS A 1 74 ? 17.954 3.085 -4.863 1.00 92.00 74 HIS A CA 1
ATOM 606 C C . HIS A 1 74 ? 17.641 3.698 -6.232 1.00 92.00 74 HIS A C 1
ATOM 608 O O . HIS A 1 74 ? 17.302 3.004 -7.186 1.00 92.00 74 HIS A O 1
ATOM 614 N N . TRP A 1 75 ? 17.767 5.021 -6.331 1.00 91.94 75 TRP A N 1
ATOM 615 C CA . TRP A 1 75 ? 17.635 5.789 -7.572 1.00 91.94 75 TRP A CA 1
ATOM 616 C C . TRP A 1 75 ? 18.555 7.019 -7.528 1.00 91.94 75 TRP A C 1
ATOM 618 O O . TRP A 1 75 ? 19.132 7.333 -6.481 1.00 91.94 75 TRP A O 1
ATOM 628 N N . ALA A 1 76 ? 18.738 7.687 -8.671 1.00 85.50 76 ALA A N 1
ATOM 629 C CA . ALA A 1 76 ? 19.728 8.757 -8.835 1.00 85.50 76 ALA A CA 1
ATOM 630 C C . ALA A 1 76 ? 19.453 9.983 -7.943 1.00 85.50 76 ALA A C 1
ATOM 632 O O . ALA A 1 76 ? 20.346 10.451 -7.245 1.00 85.50 76 ALA A O 1
ATOM 633 N N . ASN A 1 77 ? 18.201 10.447 -7.902 1.00 82.56 77 ASN A N 1
ATOM 634 C CA . ASN A 1 77 ? 17.800 11.677 -7.207 1.00 82.56 77 ASN A CA 1
ATOM 635 C C . ASN A 1 77 ? 17.247 11.422 -5.793 1.00 82.56 77 ASN A C 1
ATOM 637 O O . ASN A 1 77 ? 16.390 12.163 -5.306 1.00 82.56 77 ASN A O 1
ATOM 641 N N . LYS A 1 78 ? 17.673 10.339 -5.135 1.00 80.25 78 LYS A N 1
ATOM 642 C CA . LYS A 1 78 ? 17.209 10.015 -3.778 1.00 80.25 78 LYS A CA 1
ATO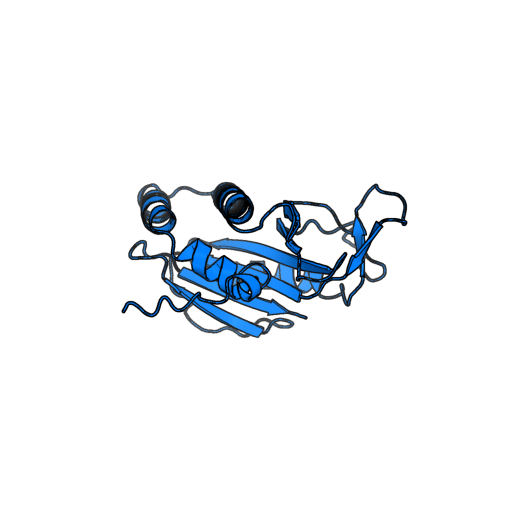M 643 C C . LYS A 1 78 ? 17.686 11.061 -2.752 1.00 80.25 78 LYS A C 1
ATOM 645 O O . LYS A 1 78 ? 18.777 11.613 -2.923 1.00 80.25 78 LYS A O 1
ATOM 650 N N . PRO A 1 79 ? 16.925 11.330 -1.673 1.00 76.88 79 PRO A N 1
ATOM 651 C CA . PRO A 1 79 ? 17.366 12.238 -0.614 1.00 76.88 79 PRO A CA 1
ATOM 652 C C . PRO A 1 79 ? 18.701 11.784 -0.003 1.00 76.88 79 PRO A C 1
ATOM 654 O O . PRO A 1 79 ? 18.855 10.609 0.323 1.00 76.88 79 PRO A O 1
ATOM 657 N N . ARG A 1 80 ? 19.657 12.705 0.204 1.00 70.56 80 ARG A N 1
ATOM 658 C CA . ARG A 1 80 ? 21.018 12.384 0.702 1.00 70.56 80 ARG A CA 1
ATOM 659 C C . ARG A 1 80 ? 21.039 11.612 2.025 1.00 70.56 80 ARG A C 1
ATOM 661 O O . ARG A 1 80 ? 21.957 10.839 2.254 1.00 70.56 80 ARG A O 1
ATOM 668 N N . ALA A 1 81 ? 20.033 11.809 2.876 1.00 71.06 81 ALA A N 1
ATOM 669 C CA . ALA A 1 81 ? 19.911 11.118 4.159 1.00 71.06 81 ALA A CA 1
ATOM 670 C C . ALA A 1 81 ? 19.554 9.622 4.028 1.00 71.06 81 ALA A C 1
ATOM 672 O O . ALA A 1 81 ? 19.625 8.889 5.010 1.00 71.06 81 ALA A O 1
ATOM 673 N N . SER A 1 82 ? 19.164 9.153 2.838 1.00 69.81 82 SER A N 1
ATOM 674 C CA . SER A 1 82 ? 18.741 7.777 2.595 1.00 69.81 82 SER A CA 1
ATOM 675 C C . SER A 1 82 ? 19.620 7.126 1.526 1.00 69.81 82 SER A C 1
ATOM 677 O O . SER A 1 82 ? 19.590 7.484 0.349 1.00 69.81 82 SER A O 1
ATOM 679 N N . ASN A 1 83 ? 20.405 6.123 1.925 1.00 76.44 83 ASN A N 1
ATOM 680 C CA . ASN A 1 83 ? 21.196 5.326 0.982 1.00 76.44 83 ASN A CA 1
ATOM 681 C C . ASN A 1 83 ? 20.319 4.404 0.114 1.00 76.44 83 ASN A C 1
ATOM 683 O O . ASN A 1 83 ? 20.761 3.960 -0.945 1.00 76.44 83 ASN A O 1
ATOM 687 N N . PHE A 1 84 ? 19.097 4.108 0.559 1.00 86.62 84 PHE A N 1
ATOM 688 C CA . PHE A 1 84 ? 18.117 3.252 -0.104 1.00 86.62 84 PHE A CA 1
ATOM 689 C C . PHE A 1 84 ? 16.747 3.417 0.572 1.00 86.62 84 PHE A C 1
ATOM 691 O O . PHE A 1 84 ? 16.681 3.676 1.774 1.00 86.62 84 PHE A O 1
ATOM 698 N N . ALA A 1 85 ? 15.666 3.197 -0.171 1.00 91.44 85 ALA A N 1
ATOM 699 C CA . ALA A 1 85 ? 14.339 2.986 0.404 1.00 91.44 85 ALA A CA 1
ATOM 700 C C . ALA A 1 85 ? 14.018 1.491 0.419 1.00 91.44 85 ALA A C 1
ATOM 702 O O . ALA A 1 85 ? 14.598 0.721 -0.340 1.00 91.44 85 ALA A O 1
ATOM 703 N N . LYS A 1 86 ? 13.094 1.073 1.276 1.00 94.56 86 LYS A N 1
ATOM 704 C CA . LYS A 1 86 ? 12.605 -0.304 1.327 1.00 94.56 86 LYS A CA 1
ATOM 705 C C . LYS A 1 86 ? 11.078 -0.251 1.383 1.00 94.56 86 LYS A C 1
ATOM 707 O O . LYS A 1 86 ? 10.555 -0.185 2.491 1.00 94.56 86 LYS A O 1
ATOM 712 N N . PRO A 1 87 ? 10.398 -0.161 0.226 1.00 96.44 87 PRO A N 1
ATOM 713 C CA . PRO A 1 87 ? 8.944 -0.232 0.180 1.00 96.44 87 PRO A CA 1
ATOM 714 C C . PRO A 1 87 ? 8.452 -1.547 0.772 1.00 96.44 87 PRO A C 1
ATOM 716 O O . PRO A 1 87 ? 9.141 -2.564 0.642 1.00 96.44 87 PRO A O 1
ATOM 719 N N . ASP A 1 88 ? 7.265 -1.537 1.374 1.00 97.88 88 ASP A N 1
ATOM 720 C CA . ASP A 1 88 ? 6.682 -2.755 1.935 1.00 97.88 88 ASP A CA 1
ATOM 721 C C . ASP A 1 88 ? 6.426 -3.782 0.836 1.00 97.88 88 ASP A C 1
ATOM 723 O O . ASP A 1 88 ? 6.800 -4.944 1.000 1.00 97.88 88 ASP A O 1
ATOM 727 N N . PHE A 1 89 ? 5.876 -3.347 -0.307 1.00 97.94 89 PHE A N 1
ATOM 728 C CA . PHE A 1 89 ? 5.682 -4.204 -1.478 1.00 97.94 89 PHE A CA 1
ATOM 729 C C . PHE A 1 89 ? 6.045 -3.537 -2.794 1.00 97.94 89 PHE A C 1
ATOM 731 O O . PHE A 1 89 ? 5.936 -2.324 -2.968 1.00 97.94 89 PHE A O 1
ATOM 738 N N . TRP A 1 90 ? 6.432 -4.374 -3.748 1.00 96.00 90 TRP A N 1
ATOM 739 C CA . TRP A 1 90 ? 6.425 -4.078 -5.172 1.00 96.00 90 TRP A CA 1
ATOM 740 C C . TRP A 1 90 ? 5.404 -5.018 -5.809 1.00 96.00 90 TRP A C 1
ATOM 742 O O . TRP A 1 90 ? 5.485 -6.227 -5.597 1.00 96.00 90 TRP A O 1
ATOM 752 N N . LEU A 1 91 ? 4.466 -4.486 -6.583 1.00 95.50 91 LEU A N 1
ATOM 753 C CA . LEU A 1 91 ? 3.441 -5.247 -7.295 1.00 95.50 91 LEU A CA 1
ATOM 754 C C . LEU A 1 91 ? 3.589 -5.009 -8.796 1.00 95.50 91 LEU A C 1
ATOM 756 O O . LEU A 1 91 ? 3.649 -3.862 -9.226 1.00 95.50 91 LEU A O 1
ATOM 760 N N . TRP A 1 92 ? 3.664 -6.071 -9.593 1.00 94.19 92 TRP A N 1
ATOM 761 C CA . TRP A 1 92 ? 3.799 -5.962 -11.045 1.00 94.19 92 TRP A CA 1
ATOM 762 C C . TRP A 1 92 ? 2.642 -5.191 -11.695 1.00 94.19 92 TRP A C 1
ATOM 764 O O . TRP A 1 92 ? 1.480 -5.444 -11.388 1.00 94.19 92 TRP A O 1
ATOM 774 N N . SER A 1 93 ? 2.958 -4.275 -12.616 1.00 92.69 93 SER A N 1
ATOM 775 C CA . SER A 1 93 ? 1.962 -3.406 -13.267 1.00 92.69 93 SER A CA 1
ATOM 776 C C . SER A 1 93 ? 1.285 -4.013 -14.499 1.00 92.69 93 SER A C 1
ATOM 778 O O . SER A 1 93 ? 0.445 -3.369 -15.124 1.00 92.69 93 SER A O 1
ATOM 780 N N . GLY A 1 94 ? 1.677 -5.220 -14.912 1.00 89.88 94 GLY A N 1
ATOM 781 C CA . GLY A 1 94 ? 1.306 -5.774 -16.219 1.00 89.88 94 GLY A CA 1
ATOM 782 C C . GLY A 1 94 ? 2.375 -5.586 -17.296 1.00 89.88 94 GLY A C 1
ATOM 783 O O . GLY A 1 94 ? 2.322 -6.229 -18.343 1.00 89.88 94 GLY A O 1
ATOM 784 N N . THR A 1 95 ? 3.384 -4.745 -17.041 1.00 90.19 95 THR A N 1
ATOM 785 C CA . THR A 1 95 ? 4.495 -4.495 -17.970 1.00 90.19 95 THR A CA 1
ATOM 786 C C . THR A 1 95 ? 5.805 -5.032 -17.404 1.00 90.19 95 THR A C 1
ATOM 788 O O . THR A 1 95 ? 6.130 -4.840 -16.234 1.00 90.19 95 THR A O 1
ATOM 791 N N . LYS A 1 96 ? 6.585 -5.762 -18.211 1.00 89.00 96 LYS A N 1
ATOM 792 C CA . LYS A 1 96 ? 7.855 -6.357 -17.761 1.00 89.00 96 LYS A CA 1
ATOM 793 C C . LYS A 1 96 ? 8.784 -5.284 -17.182 1.00 89.00 96 LYS A C 1
ATOM 795 O O . LYS A 1 96 ? 9.144 -4.339 -17.874 1.00 89.00 96 LYS A O 1
ATOM 800 N N . GLY A 1 97 ? 9.221 -5.489 -15.940 1.00 90.56 97 GLY A N 1
ATOM 801 C CA . GLY A 1 97 ? 10.137 -4.572 -15.261 1.00 90.56 97 GLY A CA 1
ATOM 802 C C . GLY A 1 97 ? 9.466 -3.342 -14.640 1.00 90.56 97 GLY A C 1
ATOM 803 O O . GLY A 1 97 ? 10.179 -2.495 -14.111 1.00 90.56 97 GLY A O 1
ATOM 804 N N . ASP A 1 98 ? 8.137 -3.249 -14.675 1.00 93.44 98 ASP A N 1
ATOM 805 C CA . ASP A 1 98 ? 7.374 -2.102 -14.191 1.00 93.44 98 ASP A CA 1
ATOM 806 C C . ASP A 1 98 ? 6.475 -2.485 -13.004 1.00 93.44 98 ASP A C 1
ATOM 808 O O . ASP A 1 98 ? 5.829 -3.538 -13.004 1.00 93.44 98 ASP A O 1
ATOM 812 N N . TYR A 1 99 ? 6.495 -1.655 -11.958 1.00 95.31 99 TYR A N 1
ATOM 813 C CA . TYR A 1 99 ? 5.956 -2.004 -10.642 1.00 95.31 99 TYR A CA 1
ATOM 814 C C . TYR A 1 99 ? 5.242 -0.840 -9.958 1.00 95.31 99 TYR A C 1
ATOM 816 O O . TYR A 1 99 ? 5.697 0.303 -9.974 1.00 95.31 99 TYR A O 1
ATOM 824 N N . HIS A 1 100 ? 4.160 -1.161 -9.262 1.00 96.50 100 HIS A N 1
ATOM 825 C CA . HIS A 1 100 ? 3.561 -0.329 -8.232 1.00 96.50 100 HIS A CA 1
ATOM 826 C C . HIS A 1 100 ? 4.313 -0.535 -6.915 1.00 96.50 100 HIS A C 1
ATOM 828 O O . HIS A 1 100 ? 4.513 -1.672 -6.490 1.00 96.50 100 HIS A O 1
ATOM 834 N N . LEU A 1 101 ? 4.728 0.542 -6.252 1.00 97.69 101 LEU A N 1
ATOM 835 C CA . LEU A 1 101 ? 5.332 0.467 -4.918 1.00 97.69 101 LEU A CA 1
ATOM 836 C C . LEU A 1 101 ? 4.261 0.726 -3.864 1.00 97.69 101 LEU A C 1
ATOM 838 O O . LEU A 1 101 ? 3.553 1.720 -3.973 1.00 97.69 101 LEU A O 1
ATOM 842 N N . ILE A 1 102 ? 4.141 -0.133 -2.856 1.00 98.19 102 ILE A N 1
ATOM 843 C CA . ILE A 1 102 ? 3.108 -0.030 -1.819 1.00 98.19 102 ILE A CA 1
ATOM 844 C C . ILE A 1 102 ? 3.773 0.188 -0.459 1.00 98.19 102 ILE A C 1
ATOM 846 O O . ILE A 1 102 ? 4.721 -0.515 -0.109 1.00 98.19 102 ILE A O 1
ATOM 850 N N . GLU A 1 103 ? 3.253 1.147 0.302 1.00 98.12 103 GLU A N 1
ATOM 851 C CA . GLU A 1 103 ? 3.613 1.428 1.695 1.00 98.12 103 GLU A CA 1
ATOM 852 C C . GLU A 1 103 ? 2.343 1.335 2.551 1.00 98.12 103 GLU A C 1
ATOM 854 O O . GLU A 1 103 ? 1.325 1.963 2.242 1.00 98.12 103 GLU A O 1
ATOM 859 N N . LEU A 1 104 ? 2.391 0.546 3.619 1.00 96.56 104 LEU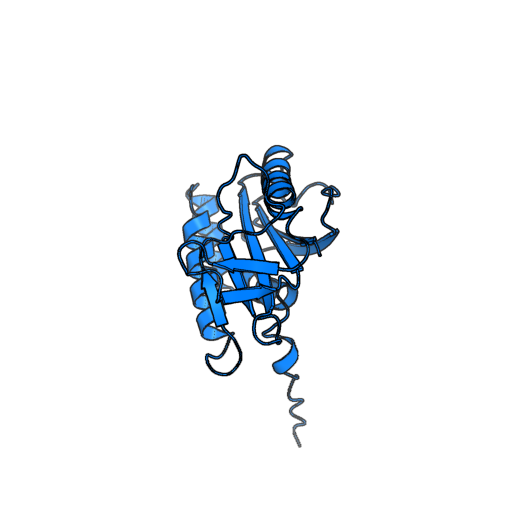 A N 1
ATOM 860 C CA . LEU A 1 104 ? 1.298 0.335 4.558 1.00 96.56 104 LEU A CA 1
ATOM 861 C C . LEU A 1 104 ? 1.597 1.058 5.869 1.00 96.56 104 LEU A C 1
ATOM 863 O O . LEU A 1 104 ? 2.706 1.030 6.399 1.00 96.56 104 LEU A O 1
ATOM 867 N N . LYS A 1 105 ? 0.563 1.679 6.428 1.00 93.69 105 LYS A N 1
ATOM 868 C CA . LYS A 1 105 ? 0.568 2.221 7.780 1.00 93.69 105 LYS A CA 1
ATOM 869 C C . LYS A 1 105 ? -0.634 1.741 8.546 1.00 93.69 105 LYS A C 1
ATOM 871 O O . LYS A 1 105 ? -1.752 1.740 8.033 1.00 93.69 105 LYS A O 1
ATOM 876 N N . GLN A 1 106 ? -0.409 1.424 9.813 1.00 92.31 106 GLN A N 1
ATOM 877 C CA . GLN A 1 106 ? -1.488 1.268 10.774 1.00 92.31 106 GLN A CA 1
ATOM 878 C C . GLN A 1 106 ? -1.494 2.383 11.814 1.00 92.31 106 GLN A C 1
ATOM 880 O O . GLN A 1 106 ? -0.449 2.878 12.239 1.00 92.31 106 GLN A O 1
ATOM 885 N N . SER A 1 107 ? -2.686 2.730 12.287 1.00 89.38 107 SER A N 1
ATOM 886 C CA . SER A 1 107 ? -2.842 3.550 13.480 1.00 89.38 107 SER A CA 1
ATOM 887 C C . SER A 1 107 ? -4.115 3.199 14.232 1.00 89.38 107 SER A C 1
ATOM 889 O O . SER A 1 107 ? -5.154 2.936 13.641 1.00 89.38 107 SER A O 1
ATOM 891 N N . LYS A 1 108 ? -4.091 3.283 15.565 1.00 84.44 108 LYS A N 1
ATOM 892 C CA . LYS A 1 108 ? -5.324 3.171 16.361 1.00 84.44 108 LYS A CA 1
ATOM 893 C C . LYS A 1 108 ? -6.285 4.328 16.098 1.00 84.44 108 LYS A C 1
ATOM 895 O O . LYS A 1 108 ? -7.476 4.157 16.287 1.00 84.44 108 LYS A O 1
ATOM 900 N N . ARG A 1 109 ? -5.793 5.494 15.679 1.00 80.38 109 ARG A N 1
ATOM 901 C CA . ARG A 1 109 ? -6.602 6.676 15.359 1.00 80.38 109 ARG A CA 1
ATOM 902 C C . ARG A 1 109 ? -6.182 7.229 14.010 1.00 80.38 109 ARG A C 1
ATOM 904 O O . ARG A 1 109 ? -4.993 7.301 13.720 1.00 80.38 109 ARG A O 1
ATOM 911 N N . ALA A 1 110 ? -7.142 7.652 13.203 1.00 76.94 110 ALA A N 1
ATOM 912 C CA . ALA A 1 110 ? -6.865 8.390 11.976 1.00 76.94 110 ALA A CA 1
ATOM 913 C C . ALA A 1 110 ? -6.596 9.874 12.279 1.00 76.94 110 ALA A C 1
ATOM 915 O O . ALA A 1 110 ? -7.273 10.764 11.770 1.00 76.94 110 ALA A O 1
ATOM 916 N N . ASP A 1 111 ? -5.665 10.122 13.196 1.00 80.06 111 ASP A N 1
ATOM 917 C CA . ASP A 1 111 ? -5.296 11.457 13.642 1.00 80.06 111 ASP A CA 1
ATOM 918 C C . ASP A 1 111 ? -4.198 12.064 12.756 1.00 80.06 111 ASP A C 1
ATOM 920 O O . ASP A 1 111 ? -3.717 11.463 11.790 1.00 80.06 111 ASP A O 1
ATOM 924 N N . GLU A 1 112 ? -3.807 13.296 13.074 1.00 81.19 112 GLU A N 1
ATOM 925 C CA . GLU A 1 112 ? -2.785 14.021 12.318 1.00 81.19 112 GLU A CA 1
ATOM 926 C C . GLU A 1 112 ? -1.455 13.270 12.289 1.00 81.19 112 GLU A C 1
ATOM 928 O O . GLU A 1 112 ? -0.815 13.221 11.245 1.00 81.19 112 GLU A O 1
ATOM 933 N N . LYS A 1 113 ? -1.093 12.585 13.379 1.00 85.56 113 LYS A N 1
ATOM 934 C CA . LYS A 1 113 ? 0.144 11.805 13.471 1.00 85.56 113 LYS A CA 1
ATOM 935 C C . LYS A 1 113 ? 0.138 10.598 12.532 1.00 85.56 113 LYS A C 1
ATOM 937 O O . LYS A 1 113 ? 1.158 10.286 11.917 1.00 85.56 113 LYS A O 1
ATOM 942 N N . ALA A 1 114 ? -1.000 9.916 12.395 1.00 87.81 114 ALA A N 1
ATOM 943 C CA . ALA A 1 114 ? -1.144 8.835 11.423 1.00 87.81 114 ALA A CA 1
ATOM 944 C C . ALA A 1 114 ? -0.933 9.346 9.988 1.00 87.81 114 ALA A C 1
ATOM 946 O O . ALA A 1 114 ? -0.184 8.749 9.212 1.00 87.81 114 ALA A O 1
ATOM 947 N N . LEU A 1 115 ? -1.540 10.488 9.660 1.00 88.81 115 LEU A N 1
ATOM 948 C CA . LEU A 1 115 ? -1.406 11.128 8.351 1.00 88.81 115 LEU A CA 1
ATOM 949 C C . LEU A 1 115 ? 0.004 11.679 8.102 1.00 88.81 115 LEU A C 1
ATOM 951 O O . LEU A 1 115 ? 0.496 11.588 6.980 1.00 88.81 115 LEU A O 1
ATOM 955 N N . GLU A 1 116 ? 0.683 12.197 9.124 1.00 90.19 116 GLU A N 1
ATOM 956 C CA . GLU A 1 116 ? 2.095 12.588 9.058 1.00 90.19 116 GLU A CA 1
ATOM 957 C C . GLU A 1 116 ? 2.996 11.401 8.717 1.00 90.19 116 GLU A C 1
ATOM 959 O O . GLU A 1 116 ? 3.920 11.551 7.916 1.00 90.19 116 GLU A O 1
ATOM 964 N N . GLY A 1 117 ? 2.703 10.217 9.266 1.00 91.69 117 GLY A N 1
ATOM 965 C CA . GLY A 1 117 ? 3.389 8.975 8.912 1.00 91.69 117 GLY A CA 1
ATOM 966 C C . GLY A 1 117 ? 3.267 8.665 7.420 1.00 91.69 117 GLY A C 1
ATOM 967 O O . GLY A 1 117 ? 4.279 8.511 6.737 1.00 91.69 117 GLY A O 1
ATOM 968 N N . VAL A 1 118 ? 2.038 8.678 6.893 1.00 93.81 118 VAL A N 1
ATOM 969 C CA . VAL A 1 118 ? 1.772 8.478 5.456 1.00 93.81 118 VAL A CA 1
ATOM 970 C C . VAL A 1 118 ? 2.457 9.560 4.610 1.00 93.81 118 VAL A C 1
ATOM 972 O O . VAL A 1 118 ? 3.113 9.267 3.612 1.00 93.81 118 VAL A O 1
ATOM 975 N N . GLN A 1 119 ? 2.366 10.827 5.022 1.00 94.06 119 GLN A N 1
ATOM 976 C CA . GLN A 1 119 ? 3.021 11.952 4.353 1.00 94.06 119 GLN A CA 1
ATOM 977 C C . GLN A 1 119 ? 4.550 11.815 4.345 1.00 94.06 119 GLN A C 1
ATOM 979 O O . GLN A 1 119 ? 5.195 12.257 3.388 1.00 94.06 119 GLN A O 1
ATOM 984 N N . GLY A 1 120 ? 5.128 11.225 5.392 1.00 93.31 120 GLY A N 1
ATOM 985 C CA . GLY A 1 120 ? 6.545 10.893 5.489 1.00 93.31 120 GLY A CA 1
ATOM 986 C C . GLY A 1 120 ? 6.976 9.908 4.406 1.00 93.31 120 GLY A C 1
ATOM 987 O O . GLY A 1 120 ? 7.954 10.173 3.705 1.00 93.31 120 GLY A O 1
ATOM 988 N N . ASP A 1 121 ? 6.212 8.836 4.191 1.00 94.44 121 ASP A N 1
ATOM 989 C CA . ASP A 1 121 ? 6.501 7.871 3.123 1.00 94.44 121 ASP A CA 1
ATOM 990 C C . ASP A 1 121 ? 6.275 8.452 1.727 1.00 94.44 121 ASP A C 1
ATOM 992 O O . ASP A 1 121 ? 7.086 8.218 0.826 1.00 94.44 121 ASP A O 1
ATOM 996 N N . ILE A 1 122 ? 5.259 9.305 1.558 1.00 94.81 122 ILE A N 1
ATOM 997 C CA . ILE A 1 122 ? 5.078 10.064 0.313 1.00 94.81 122 ILE A CA 1
ATOM 998 C C . ILE A 1 122 ? 6.324 10.906 0.028 1.00 94.81 122 ILE A C 1
ATOM 1000 O O . ILE A 1 122 ? 6.870 10.846 -1.072 1.00 94.81 122 ILE A O 1
ATOM 1004 N N . LYS A 1 123 ? 6.837 11.651 1.016 1.00 93.06 123 LYS A N 1
ATOM 1005 C CA . LYS A 1 123 ? 8.067 12.447 0.858 1.00 93.06 123 LYS A CA 1
ATOM 1006 C C . LYS A 1 123 ? 9.279 11.561 0.558 1.00 93.06 123 LYS A C 1
ATOM 1008 O O . LYS A 1 123 ? 10.069 11.917 -0.316 1.00 93.06 123 LYS A O 1
ATOM 1013 N N . LYS A 1 124 ? 9.403 10.407 1.223 1.00 91.50 124 LYS A N 1
ATOM 1014 C CA . LYS A 1 124 ? 10.493 9.432 1.031 1.00 91.50 124 LYS A CA 1
ATOM 1015 C C . LYS A 1 124 ? 10.584 8.967 -0.422 1.00 91.50 124 LYS A C 1
ATOM 1017 O O . LYS A 1 124 ? 11.684 8.898 -0.967 1.00 91.50 124 LYS A O 1
ATOM 1022 N N . LEU A 1 125 ? 9.441 8.681 -1.043 1.00 93.25 125 LEU A N 1
ATOM 1023 C CA . LEU A 1 125 ? 9.372 8.197 -2.423 1.00 93.25 125 LEU A CA 1
ATOM 1024 C C . LEU A 1 125 ? 9.123 9.313 -3.455 1.00 93.25 125 LEU A C 1
ATOM 1026 O O . LEU A 1 125 ? 9.184 9.049 -4.650 1.00 93.25 125 LEU A O 1
ATOM 1030 N N . SER A 1 126 ? 8.891 10.559 -3.034 1.00 92.06 126 SER A N 1
ATOM 1031 C CA . SER A 1 126 ? 8.517 11.668 -3.930 1.00 92.06 126 SER A CA 1
ATOM 1032 C C . SER A 1 126 ? 9.524 11.955 -5.049 1.00 92.06 126 SER A C 1
ATOM 1034 O O . SER A 1 126 ? 9.124 12.311 -6.153 1.00 92.06 126 SER A O 1
ATOM 1036 N N . SER A 1 127 ? 10.828 11.781 -4.800 1.00 91.38 127 SER A N 1
ATOM 1037 C CA . SER A 1 127 ? 11.864 12.038 -5.810 1.00 91.38 127 SER A CA 1
ATOM 1038 C C . SER A 1 127 ? 12.111 10.865 -6.763 1.00 91.38 127 SER A C 1
ATOM 1040 O O . SER A 1 127 ? 12.903 10.988 -7.703 1.00 91.38 127 SER A O 1
ATOM 1042 N N . LEU A 1 128 ? 11.460 9.720 -6.534 1.00 92.81 128 LEU A N 1
ATOM 1043 C CA . LEU A 1 128 ? 11.458 8.603 -7.469 1.00 92.81 128 LEU A CA 1
ATOM 1044 C C . LEU A 1 128 ? 10.478 8.915 -8.603 1.00 92.81 128 LEU A C 1
ATOM 1046 O O . LEU A 1 128 ? 9.276 8.716 -8.472 1.00 92.81 128 LEU A O 1
ATOM 1050 N N . SER A 1 129 ? 10.995 9.410 -9.723 1.00 85.31 129 SER A N 1
ATOM 1051 C CA . SER A 1 129 ? 10.165 9.824 -10.860 1.00 85.31 129 SER A CA 1
ATOM 1052 C C . SER A 1 129 ? 9.811 8.691 -11.819 1.00 85.31 129 SER A C 1
ATOM 1054 O O . SER A 1 129 ? 8.757 8.733 -12.441 1.00 85.31 129 SER A O 1
ATOM 1056 N N . LYS A 1 130 ? 10.707 7.709 -11.998 1.00 88.75 130 LYS A N 1
ATOM 1057 C CA . LYS A 1 130 ? 10.470 6.587 -12.918 1.00 88.75 130 LYS A CA 1
ATOM 1058 C C . LYS A 1 130 ? 11.340 5.376 -12.630 1.00 88.75 130 LYS A C 1
ATOM 1060 O O . LYS A 1 130 ? 10.809 4.311 -12.384 1.00 88.75 130 LYS A O 1
ATOM 1065 N N . LYS A 1 131 ? 12.668 5.511 -12.674 1.00 94.19 131 LYS A N 1
ATOM 1066 C CA . LYS A 1 131 ? 13.589 4.363 -12.599 1.00 94.19 131 LYS A CA 1
ATOM 1067 C C . LYS A 1 131 ? 14.130 4.136 -11.194 1.00 94.19 131 LYS A C 1
ATOM 1069 O O . LYS A 1 131 ? 14.564 5.089 -10.546 1.00 94.19 131 LYS A O 1
ATOM 1074 N N . PHE A 1 132 ? 14.200 2.876 -10.789 1.00 94.19 132 PHE A N 1
ATOM 1075 C CA . PHE A 1 132 ? 14.887 2.440 -9.578 1.00 94.19 132 PHE A CA 1
ATOM 1076 C C . PHE A 1 132 ? 15.676 1.147 -9.823 1.00 94.19 132 PHE A C 1
ATOM 1078 O O . PHE A 1 132 ? 15.527 0.490 -10.853 1.00 94.19 132 PHE A O 1
ATOM 1085 N N . TYR A 1 133 ? 16.545 0.818 -8.873 1.00 92.75 133 TYR A N 1
ATOM 1086 C CA . TYR A 1 133 ? 17.481 -0.302 -8.931 1.00 92.75 133 TYR A CA 1
ATOM 1087 C C . TYR A 1 133 ? 17.473 -1.050 -7.601 1.00 92.75 133 TYR A C 1
ATOM 1089 O O . TYR A 1 133 ? 17.300 -0.428 -6.549 1.00 92.75 133 TYR A O 1
ATOM 1097 N N . VAL A 1 134 ? 17.696 -2.362 -7.632 1.00 91.19 134 VAL A N 1
ATOM 1098 C CA . VAL A 1 134 ? 17.816 -3.187 -6.420 1.00 91.19 134 VAL A CA 1
ATOM 1099 C C . VAL A 1 134 ? 19.146 -2.895 -5.726 1.00 91.19 134 VAL A C 1
ATOM 1101 O O . VAL A 1 134 ? 20.216 -3.015 -6.321 1.00 91.19 134 VAL A O 1
ATOM 1104 N N . LYS A 1 135 ? 19.106 -2.573 -4.430 1.00 86.06 135 LYS A N 1
ATOM 1105 C CA . LYS A 1 135 ? 20.319 -2.375 -3.628 1.00 86.06 135 LYS A CA 1
ATOM 1106 C C . LYS A 1 135 ? 21.143 -3.664 -3.565 1.00 86.06 135 LYS A C 1
ATOM 1108 O O . LYS A 1 135 ? 20.635 -4.714 -3.187 1.00 86.06 135 LYS A O 1
ATOM 1113 N N . GLY A 1 136 ? 22.443 -3.554 -3.833 1.00 80.00 136 GLY A N 1
ATOM 1114 C CA . GLY A 1 136 ? 23.397 -4.656 -3.670 1.00 80.00 136 GLY A CA 1
ATOM 1115 C C . GLY A 1 136 ? 23.485 -5.601 -4.868 1.00 80.00 136 GLY A C 1
ATOM 1116 O O . GLY A 1 136 ? 24.367 -6.454 -4.888 1.00 80.00 136 GLY A O 1
ATOM 1117 N N . ARG A 1 137 ? 22.643 -5.420 -5.892 1.00 74.12 137 ARG A N 1
ATOM 1118 C CA . ARG A 1 137 ? 22.887 -5.986 -7.222 1.00 74.12 137 ARG A CA 1
ATOM 1119 C C . ARG A 1 137 ? 23.661 -4.956 -8.042 1.00 74.12 137 ARG A C 1
ATOM 1121 O O . ARG A 1 137 ? 23.448 -3.754 -7.879 1.00 74.12 137 ARG A O 1
ATOM 1128 N N . LYS A 1 138 ? 24.605 -5.406 -8.880 1.00 56.84 138 LYS A N 1
ATOM 1129 C CA . LYS A 1 138 ? 25.257 -4.517 -9.861 1.00 56.84 138 LYS A CA 1
ATOM 1130 C C . LYS A 1 138 ? 24.156 -3.814 -10.667 1.00 56.84 138 LYS A C 1
ATOM 1132 O O . LYS A 1 138 ? 23.083 -4.389 -10.826 1.00 56.84 138 LYS A O 1
ATOM 1137 N N . ASN A 1 139 ? 24.420 -2.593 -11.141 1.00 59.38 139 ASN A N 1
ATOM 1138 C CA . ASN A 1 139 ? 23.491 -1.650 -11.801 1.00 59.38 139 ASN A CA 1
ATOM 1139 C C . ASN A 1 139 ? 22.771 -2.170 -13.081 1.00 59.38 139 ASN A C 1
ATOM 1141 O O . ASN A 1 139 ? 22.354 -1.377 -13.920 1.00 59.38 139 ASN A O 1
ATOM 1145 N N . GLU A 1 140 ? 22.648 -3.480 -13.264 1.00 60.22 140 GLU A N 1
ATOM 1146 C CA . GLU A 1 140 ? 22.103 -4.174 -14.426 1.00 60.22 140 GLU A CA 1
ATOM 1147 C C . GLU A 1 140 ? 20.591 -4.426 -14.292 1.00 60.22 140 GLU A C 1
ATOM 1149 O O . GLU A 1 140 ? 19.881 -4.419 -15.294 1.00 60.22 140 GLU A O 1
ATOM 1154 N N . GLU A 1 141 ? 20.056 -4.559 -13.071 1.00 79.38 141 GLU A N 1
ATOM 1155 C CA . GLU A 1 141 ? 18.612 -4.723 -12.854 1.00 79.38 141 GLU A CA 1
ATOM 1156 C C . GLU A 1 141 ? 17.918 -3.372 -12.626 1.00 79.38 141 GLU A C 1
ATOM 1158 O O . GLU A 1 141 ? 17.765 -2.889 -11.499 1.00 79.38 141 GLU A O 1
ATOM 1163 N N . CYS A 1 142 ? 17.524 -2.744 -13.735 1.00 90.25 142 CYS A N 1
ATOM 1164 C CA . CYS A 1 142 ? 16.742 -1.512 -13.756 1.00 90.25 142 CYS A CA 1
ATOM 1165 C C . CYS A 1 142 ? 15.244 -1.818 -13.873 1.00 90.25 142 CYS A C 1
ATOM 1167 O O . CYS A 1 142 ? 14.822 -2.541 -14.775 1.00 90.25 142 CYS A O 1
ATOM 1169 N N . TYR A 1 143 ? 14.452 -1.197 -13.003 1.00 94.12 143 TYR A N 1
ATOM 1170 C CA . TYR A 1 143 ? 12.997 -1.300 -12.975 1.00 94.12 143 TYR A CA 1
ATOM 1171 C C . TYR A 1 143 ? 12.356 0.083 -13.095 1.00 94.12 143 TYR A C 1
ATOM 1173 O O . TYR A 1 143 ? 13.008 1.109 -12.857 1.00 94.12 143 TYR A O 1
ATOM 1181 N N . THR A 1 144 ? 11.073 0.119 -13.444 1.00 95.56 144 THR A N 1
ATOM 1182 C CA . THR A 1 144 ? 10.264 1.338 -13.453 1.00 95.56 144 THR A CA 1
ATOM 1183 C C . THR A 1 144 ? 9.154 1.301 -12.410 1.00 95.56 144 THR A C 1
ATOM 1185 O O . THR A 1 144 ? 8.657 0.246 -12.028 1.00 95.56 144 THR A O 1
ATOM 1188 N N . CYS A 1 145 ? 8.821 2.479 -11.891 1.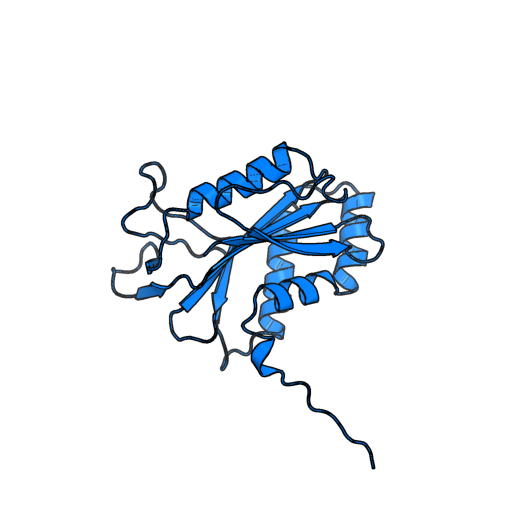00 96.19 145 CYS A N 1
ATOM 1189 C CA . CYS A 1 145 ? 7.744 2.711 -10.948 1.00 96.19 145 CYS A CA 1
ATOM 1190 C C . CYS A 1 145 ? 6.536 3.242 -11.723 1.00 96.19 145 CYS A C 1
ATOM 1192 O O . CYS A 1 145 ? 6.572 4.372 -12.212 1.00 96.19 145 CYS A O 1
ATOM 1194 N N . ALA A 1 146 ? 5.500 2.413 -11.836 1.00 95.56 146 ALA A N 1
ATOM 1195 C CA . ALA A 1 146 ? 4.239 2.737 -12.492 1.00 95.56 146 ALA A CA 1
ATOM 1196 C C . ALA A 1 146 ? 3.411 3.709 -11.646 1.00 95.56 146 ALA A C 1
ATOM 1198 O O . ALA A 1 146 ? 2.864 4.689 -12.147 1.00 95.56 146 ALA A O 1
ATOM 1199 N N . SER A 1 147 ? 3.329 3.425 -10.345 1.00 96.25 147 SER A N 1
ATOM 1200 C CA . SER A 1 147 ? 2.742 4.309 -9.344 1.00 96.25 147 SER A CA 1
ATOM 1201 C C . SER A 1 147 ? 3.218 3.933 -7.941 1.00 96.25 147 SER A C 1
ATOM 1203 O O . SER A 1 147 ? 3.890 2.919 -7.727 1.00 96.25 147 SER A O 1
ATOM 1205 N N . LYS A 1 148 ? 2.867 4.769 -6.970 1.00 97.44 148 LYS A N 1
ATOM 1206 C CA . LYS A 1 148 ? 3.145 4.593 -5.548 1.00 97.44 148 LYS A CA 1
ATOM 1207 C C . LYS A 1 148 ? 1.813 4.622 -4.811 1.00 97.44 148 LYS A C 1
ATOM 1209 O O . LYS A 1 148 ? 1.044 5.573 -4.960 1.00 97.44 148 LYS A O 1
ATOM 1214 N N . VAL A 1 149 ? 1.538 3.588 -4.035 1.00 97.62 149 VAL A N 1
ATOM 1215 C CA . VAL A 1 149 ? 0.292 3.403 -3.298 1.00 97.62 149 VAL A CA 1
ATOM 1216 C C . VAL A 1 149 ? 0.593 3.480 -1.815 1.00 97.62 149 VAL A C 1
ATOM 1218 O O . VAL A 1 149 ? 1.443 2.759 -1.304 1.00 97.62 149 VAL A O 1
ATOM 1221 N N . PHE A 1 150 ? -0.121 4.347 -1.115 1.00 97.06 150 PHE A N 1
ATOM 1222 C CA . PHE A 1 150 ? 0.021 4.514 0.322 1.00 97.06 150 PHE A CA 1
ATOM 1223 C C . PHE A 1 150 ? -1.290 4.136 0.990 1.00 97.06 150 PHE A C 1
ATOM 1225 O O . PHE A 1 150 ? -2.349 4.660 0.632 1.00 97.06 150 PHE A O 1
ATOM 1232 N N . VAL A 1 151 ? -1.208 3.222 1.949 1.00 95.94 151 VAL A N 1
ATOM 1233 C CA . VAL A 1 151 ? -2.359 2.649 2.640 1.00 95.94 151 VAL A CA 1
ATOM 1234 C C . VAL A 1 151 ? -2.324 3.073 4.098 1.00 95.94 151 VAL A C 1
ATOM 1236 O O . VAL A 1 151 ? -1.317 2.870 4.769 1.00 95.94 151 VAL A O 1
ATOM 1239 N N . LEU A 1 152 ? -3.426 3.613 4.608 1.00 94.62 152 LEU A N 1
ATOM 1240 C CA . LEU A 1 152 ? -3.626 3.808 6.043 1.00 94.62 152 LEU A CA 1
ATOM 1241 C C . LEU A 1 152 ? -4.768 2.919 6.521 1.00 94.62 152 LEU A C 1
ATOM 1243 O O . LEU A 1 152 ? -5.869 3.021 5.989 1.00 94.62 152 LEU A O 1
ATOM 1247 N N . VAL A 1 153 ? -4.517 2.099 7.541 1.00 94.56 153 VAL A N 1
ATOM 1248 C CA . VAL A 1 153 ? -5.532 1.288 8.225 1.00 94.56 153 VAL A CA 1
ATOM 1249 C C . VAL A 1 153 ? -5.740 1.809 9.649 1.00 94.56 153 VAL A C 1
ATOM 1251 O O . VAL A 1 153 ? -4.787 1.883 10.429 1.00 94.56 153 VAL A O 1
ATOM 1254 N N . SER A 1 154 ? -6.976 2.174 10.004 1.00 92.44 154 SER A N 1
ATOM 1255 C CA . SER A 1 154 ? -7.292 2.817 11.289 1.00 92.44 154 SER A CA 1
ATOM 1256 C C . SER A 1 154 ? -8.660 2.471 11.885 1.00 92.44 154 SER A C 1
ATOM 1258 O O . SER A 1 154 ? -9.624 2.300 11.153 1.00 92.44 154 SER A O 1
ATOM 1260 N N . GLN A 1 155 ? -8.781 2.414 13.223 1.00 87.56 155 GLN A N 1
ATOM 1261 C CA . GLN A 1 155 ? -10.059 2.129 13.932 1.00 87.56 155 GLN A CA 1
ATOM 1262 C C . GLN A 1 155 ? -11.076 3.270 13.898 1.00 87.56 155 GLN A C 1
ATOM 1264 O O . GLN A 1 155 ? -12.198 3.137 14.369 1.00 87.56 155 GLN A O 1
ATOM 1269 N N . TRP A 1 156 ? -10.659 4.435 13.430 1.00 74.25 156 TRP A N 1
ATOM 1270 C CA . TRP A 1 156 ? -11.526 5.591 13.315 1.00 74.25 156 TRP A CA 1
ATOM 1271 C C . TRP A 1 156 ? -11.598 5.889 11.841 1.00 74.25 156 TRP A C 1
ATOM 1273 O O . TRP A 1 156 ? -10.565 5.840 11.158 1.00 74.25 156 TRP A O 1
ATOM 1283 N N . GLU A 1 157 ? -12.808 6.159 11.364 1.00 67.44 157 GLU A N 1
ATOM 1284 C CA . GLU A 1 157 ? -12.959 6.684 10.024 1.00 67.44 157 GLU A CA 1
ATOM 1285 C C . GLU A 1 157 ? -12.090 7.950 9.944 1.00 67.44 157 GLU A C 1
ATOM 1287 O O . GLU A 1 157 ? -12.187 8.805 10.830 1.00 67.44 157 GLU A O 1
ATOM 1292 N N . PRO A 1 158 ? -11.172 8.051 8.971 1.00 61.94 158 PRO A N 1
ATOM 1293 C CA . PRO A 1 158 ? -10.362 9.245 8.799 1.00 61.94 158 PRO A CA 1
ATOM 1294 C C . PRO A 1 158 ? -11.279 10.447 8.687 1.00 61.94 158 PRO A C 1
ATOM 1296 O O . PRO A 1 158 ? -12.021 10.575 7.713 1.00 61.94 158 PRO A O 1
ATOM 1299 N N . CYS A 1 159 ? -11.245 11.271 9.741 1.00 48.66 159 CYS A N 1
ATOM 1300 C CA . CYS A 1 159 ? -12.269 12.273 10.014 1.00 48.66 159 CYS A CA 1
ATOM 1301 C C . CYS A 1 159 ? -12.433 13.255 8.859 1.00 48.66 159 CYS A C 1
ATOM 1303 O O . CYS A 1 159 ? -13.516 13.788 8.665 1.00 48.66 159 CYS A O 1
ATOM 1305 N N . GLU A 1 160 ? -11.399 13.460 8.051 1.00 55.41 160 GLU A N 1
ATOM 1306 C CA . GLU A 1 160 ? -11.476 14.291 6.865 1.00 55.41 160 GLU A CA 1
ATOM 1307 C C . GLU A 1 160 ? -10.568 13.705 5.791 1.00 55.41 160 GLU A C 1
ATOM 1309 O O . GLU A 1 160 ? -9.499 13.160 6.079 1.00 55.41 160 GLU A O 1
ATOM 1314 N N . GLN A 1 161 ? -10.990 13.835 4.535 1.00 63.75 161 GLN A N 1
ATOM 1315 C CA . GLN A 1 161 ? -10.197 13.540 3.344 1.00 63.75 161 GLN A CA 1
ATOM 1316 C C . GLN A 1 161 ? -9.035 14.543 3.246 1.00 63.75 161 GLN A C 1
ATOM 1318 O O . GLN A 1 161 ? -8.977 15.363 2.328 1.00 63.75 161 GLN A O 1
ATOM 1323 N N . LYS A 1 162 ? -8.120 14.538 4.223 1.00 69.81 162 LYS A N 1
ATOM 1324 C CA . LYS A 1 162 ? -6.983 15.448 4.246 1.00 69.81 162 LYS A CA 1
ATOM 1325 C C . LYS A 1 162 ? -6.142 15.162 3.014 1.00 69.81 162 LYS A C 1
ATOM 1327 O O . LYS A 1 162 ? -5.640 14.054 2.801 1.00 69.81 162 LYS A O 1
ATOM 1332 N N . LYS A 1 163 ? -6.038 16.186 2.173 1.00 77.25 163 LYS A N 1
ATOM 1333 C CA . LYS A 1 163 ? -5.202 16.180 0.984 1.00 77.25 163 LYS A CA 1
ATOM 1334 C C . LYS A 1 163 ? -3.752 16.032 1.439 1.00 77.25 163 LYS A C 1
ATOM 1336 O O . LYS A 1 163 ? -3.227 16.910 2.117 1.00 77.25 163 LYS A O 1
ATOM 1341 N N . LEU A 1 164 ? -3.122 14.919 1.077 1.00 88.75 164 LEU A N 1
ATOM 1342 C CA . LEU A 1 164 ? -1.694 14.719 1.293 1.00 88.75 164 LEU A CA 1
ATOM 1343 C C . LEU A 1 164 ? -0.932 15.312 0.109 1.00 88.75 164 LEU A C 1
ATOM 1345 O O . LEU A 1 164 ? -1.287 15.107 -1.052 1.00 88.75 164 LEU A O 1
ATOM 1349 N N . ASN A 1 165 ? 0.116 16.079 0.386 1.00 92.06 165 ASN A N 1
ATOM 1350 C CA . ASN A 1 165 ? 0.899 16.708 -0.669 1.00 92.06 165 ASN A CA 1
ATOM 1351 C C . ASN A 1 165 ? 1.681 15.639 -1.432 1.00 92.06 165 ASN A C 1
ATOM 1353 O O . ASN A 1 165 ? 2.431 14.872 -0.828 1.00 92.06 165 ASN A O 1
ATOM 1357 N N . GLY A 1 166 ? 1.520 15.619 -2.757 1.00 92.06 166 GLY A N 1
ATOM 1358 C CA . GLY A 1 166 ? 2.181 14.659 -3.643 1.00 92.06 166 GLY A CA 1
ATOM 1359 C C . GLY A 1 166 ? 1.426 13.346 -3.858 1.00 92.06 166 GLY A C 1
ATOM 1360 O O . GLY A 1 166 ? 1.930 12.508 -4.593 1.00 92.06 166 GLY A O 1
ATOM 1361 N N . ALA A 1 167 ? 0.233 13.162 -3.277 1.00 93.62 167 ALA A N 1
ATOM 1362 C CA . ALA A 1 167 ? -0.611 11.995 -3.534 1.00 93.62 167 ALA A CA 1
ATOM 1363 C C . ALA A 1 167 ? -2.101 12.369 -3.594 1.00 93.62 167 ALA A C 1
ATOM 1365 O O . ALA A 1 167 ? -2.571 13.281 -2.915 1.00 93.62 167 ALA A O 1
ATOM 1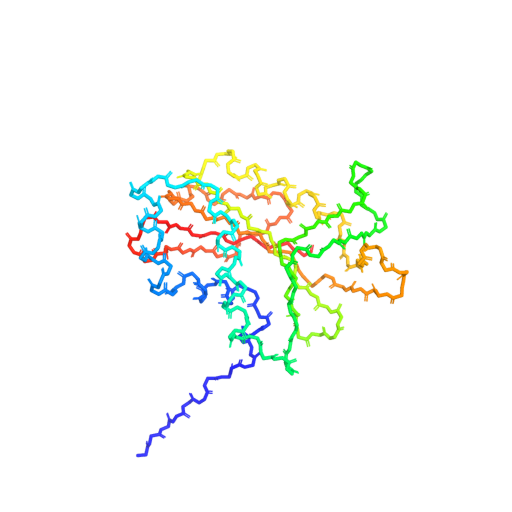366 N N . LYS A 1 168 ? -2.872 11.651 -4.408 1.00 93.56 168 LYS A N 1
ATOM 1367 C CA . LYS A 1 168 ? -4.316 11.828 -4.563 1.00 93.56 168 LYS A CA 1
ATOM 1368 C C . LYS A 1 168 ? -5.057 10.772 -3.747 1.00 93.56 168 LYS A C 1
ATOM 1370 O O . LYS A 1 168 ? -4.799 9.579 -3.898 1.00 93.56 168 LYS A O 1
ATOM 1375 N N . PHE A 1 169 ? -6.021 11.196 -2.931 1.00 92.75 169 PHE A N 1
ATOM 1376 C CA . PHE A 1 169 ? -7.000 10.276 -2.347 1.00 92.75 169 PHE A CA 1
ATOM 1377 C C . PHE A 1 169 ? -7.695 9.481 -3.461 1.00 92.75 169 PHE A C 1
ATOM 1379 O O . PHE A 1 169 ? -8.159 10.063 -4.444 1.00 92.75 169 PHE A O 1
ATOM 1386 N N . THR A 1 170 ? -7.751 8.161 -3.312 1.00 93.00 170 THR A N 1
ATOM 1387 C CA . THR A 1 170 ? -8.238 7.263 -4.367 1.00 93.00 170 THR A CA 1
ATOM 1388 C C . THR A 1 170 ? -9.441 6.450 -3.921 1.00 93.00 170 THR A C 1
ATOM 1390 O O . THR A 1 170 ? -10.439 6.400 -4.635 1.00 93.00 170 THR A O 1
ATOM 1393 N N . ALA A 1 171 ? -9.375 5.829 -2.745 1.00 92.75 171 ALA A N 1
ATOM 1394 C CA . ALA A 1 171 ? -10.471 5.025 -2.221 1.00 92.75 171 ALA A CA 1
ATOM 1395 C C . ALA A 1 171 ? -10.396 4.913 -0.696 1.00 92.75 171 ALA A C 1
ATOM 1397 O O . ALA A 1 171 ? -9.335 5.100 -0.100 1.00 92.75 171 ALA A O 1
ATOM 1398 N N . LYS A 1 172 ? -11.529 4.582 -0.080 1.00 93.44 172 LYS A N 1
ATOM 1399 C CA . LYS A 1 172 ? -11.620 4.171 1.321 1.00 93.44 172 LYS A CA 1
ATOM 1400 C C . LYS A 1 172 ? -12.689 3.099 1.482 1.00 93.44 172 LYS A C 1
ATOM 1402 O O . LYS A 1 172 ? -13.576 2.999 0.635 1.00 93.44 172 LYS A O 1
ATOM 1407 N N . GLY A 1 173 ? -12.647 2.377 2.591 1.00 92.75 173 GLY A N 1
ATOM 1408 C CA . GLY A 1 173 ? -13.687 1.422 2.956 1.00 92.75 173 GLY A CA 1
ATOM 1409 C C . GLY A 1 173 ? -13.626 1.039 4.428 1.00 92.75 173 GLY A C 1
ATOM 1410 O O . GLY A 1 173 ? -12.604 1.228 5.088 1.00 92.75 173 GLY A O 1
ATOM 1411 N N . ALA A 1 174 ? -14.736 0.515 4.937 1.00 94.31 174 ALA A N 1
ATOM 1412 C CA . ALA A 1 174 ? -14.774 -0.164 6.226 1.00 94.31 174 ALA A CA 1
ATOM 1413 C C . ALA A 1 174 ? -14.310 -1.618 6.061 1.00 94.31 174 ALA A C 1
ATOM 1415 O O . ALA A 1 174 ? -14.516 -2.226 5.010 1.00 94.31 174 ALA A O 1
ATOM 1416 N N . ILE A 1 175 ? -13.703 -2.182 7.104 1.00 95.19 175 ILE A N 1
ATOM 1417 C CA . ILE A 1 175 ? -13.315 -3.593 7.159 1.00 95.19 175 ILE A CA 1
ATOM 1418 C C . ILE A 1 175 ? -14.382 -4.344 7.949 1.00 95.19 175 ILE A C 1
ATOM 1420 O O . ILE A 1 175 ? -14.285 -4.505 9.173 1.00 95.19 175 ILE A O 1
ATOM 1424 N N . GLY A 1 176 ? -15.437 -4.745 7.241 1.00 92.94 176 GLY A N 1
ATOM 1425 C CA . GLY A 1 176 ? -16.614 -5.367 7.842 1.00 92.94 176 GLY A CA 1
ATOM 1426 C C . GLY A 1 176 ? -17.194 -4.517 8.977 1.00 92.94 176 GLY A C 1
ATOM 1427 O O . GLY A 1 176 ? -17.293 -3.295 8.862 1.00 92.94 176 GLY A O 1
ATOM 1428 N N . LYS A 1 177 ? -17.535 -5.149 10.105 1.00 92.69 177 LYS A N 1
ATOM 1429 C CA . LYS A 1 177 ? -18.000 -4.488 11.337 1.00 92.69 177 LYS A CA 1
ATOM 1430 C C . LYS A 1 177 ? -16.912 -4.365 12.408 1.00 92.69 177 LYS A C 1
ATOM 1432 O O . LYS A 1 177 ? -17.219 -4.097 13.566 1.00 92.69 177 LYS A O 1
ATOM 1437 N N . SER A 1 178 ? -15.640 -4.527 12.042 1.00 91.94 178 SER A N 1
ATOM 1438 C CA . SER A 1 178 ? -14.516 -4.516 12.996 1.00 91.94 178 SER A CA 1
ATOM 1439 C C . SER A 1 178 ? -14.238 -3.145 13.632 1.00 91.94 178 SER A C 1
ATOM 1441 O O . SER A 1 178 ? -13.419 -3.041 14.545 1.00 91.94 178 SER A O 1
ATOM 1443 N N . GLY A 1 179 ? -14.865 -2.083 13.115 1.00 91.38 179 GLY A N 1
ATOM 1444 C CA . GLY A 1 179 ? -14.550 -0.691 13.439 1.00 91.38 179 GLY A CA 1
ATOM 1445 C C . GLY A 1 179 ? -13.306 -0.163 12.719 1.00 91.38 179 GLY A C 1
ATOM 1446 O O . GLY A 1 179 ? -13.032 1.029 12.775 1.00 91.38 179 GLY A O 1
ATOM 1447 N N . TRP A 1 180 ? -12.558 -1.005 12.002 1.00 93.62 180 TRP A N 1
ATOM 1448 C CA . TRP A 1 180 ? -11.415 -0.564 11.209 1.00 93.62 180 TRP A CA 1
ATOM 1449 C C . TRP A 1 180 ? -11.818 -0.104 9.813 1.00 93.62 180 TRP A C 1
ATOM 1451 O O . TRP A 1 180 ? -12.763 -0.607 9.212 1.00 93.62 180 TRP A O 1
ATOM 1461 N N . HIS A 1 181 ? -11.044 0.835 9.291 1.00 93.88 181 HIS A N 1
ATOM 1462 C CA . HIS A 1 181 ? -11.188 1.430 7.976 1.00 93.88 181 HIS A CA 1
ATOM 1463 C C . HIS A 1 181 ? -9.838 1.424 7.277 1.00 93.88 181 HIS A C 1
ATOM 1465 O O . HIS A 1 181 ? -8.795 1.452 7.931 1.00 93.88 181 HIS A O 1
ATOM 1471 N N . TRP A 1 182 ? -9.859 1.434 5.952 1.00 94.31 182 TRP A N 1
ATOM 1472 C CA . TRP A 1 182 ? -8.678 1.631 5.126 1.00 94.31 182 TRP A CA 1
ATOM 1473 C C . TRP A 1 182 ? -8.856 2.854 4.228 1.00 94.31 182 TRP A C 1
ATOM 1475 O O . TRP A 1 182 ? -9.970 3.183 3.813 1.00 94.31 182 TRP A O 1
ATOM 1485 N N . VAL A 1 183 ? -7.748 3.519 3.910 1.00 93.75 183 VAL A N 1
ATOM 1486 C CA . VAL A 1 183 ? -7.667 4.605 2.928 1.00 93.75 183 VAL A CA 1
ATOM 1487 C C . VAL A 1 183 ? -6.485 4.373 2.011 1.00 93.75 183 VAL A C 1
ATOM 1489 O O . VAL A 1 183 ? -5.407 4.007 2.473 1.00 93.75 183 VAL A O 1
ATOM 1492 N N . LEU A 1 184 ? -6.688 4.641 0.725 1.00 94.50 184 LEU A N 1
ATOM 1493 C CA . LEU A 1 184 ? -5.674 4.574 -0.313 1.00 94.50 184 LEU A CA 1
ATOM 1494 C C . LEU A 1 184 ? -5.387 5.959 -0.885 1.00 94.50 184 LEU A C 1
ATOM 1496 O O . LEU A 1 184 ? -6.296 6.681 -1.314 1.00 94.50 184 LEU A O 1
ATOM 1500 N N . TYR A 1 185 ? -4.101 6.277 -0.967 1.00 95.12 185 TYR A N 1
ATOM 1501 C CA . TYR A 1 185 ? -3.571 7.421 -1.692 1.00 95.12 185 TYR A CA 1
ATOM 1502 C C . TYR A 1 185 ? -2.668 6.933 -2.820 1.00 95.12 185 TYR A C 1
ATOM 1504 O O . TYR A 1 185 ? -1.864 6.024 -2.626 1.00 95.12 185 TYR A O 1
ATOM 1512 N N . LEU A 1 186 ? -2.781 7.560 -3.986 1.00 95.12 186 LEU A N 1
ATOM 1513 C CA . LEU A 1 186 ? -1.997 7.231 -5.170 1.00 95.12 186 LEU A CA 1
ATOM 1514 C C . LEU A 1 186 ? -1.110 8.415 -5.554 1.00 95.12 186 LEU A C 1
ATOM 1516 O O . LEU A 1 186 ? -1.596 9.540 -5.677 1.00 95.12 186 LEU A O 1
ATOM 1520 N N . ALA A 1 187 ? 0.174 8.166 -5.768 1.00 94.12 187 ALA A N 1
ATOM 1521 C CA . ALA A 1 187 ? 1.100 9.115 -6.373 1.00 94.12 187 ALA A CA 1
ATOM 1522 C C . ALA A 1 187 ? 1.698 8.507 -7.642 1.00 94.12 187 ALA A C 1
ATOM 1524 O O . ALA A 1 187 ? 1.999 7.314 -7.672 1.00 94.12 187 ALA A O 1
ATOM 1525 N N . ASN A 1 188 ? 1.893 9.336 -8.664 1.00 82.69 188 ASN A N 1
ATOM 1526 C CA . ASN A 1 188 ? 2.606 8.951 -9.880 1.00 82.69 188 ASN A CA 1
ATOM 1527 C C . ASN A 1 188 ? 4.080 9.334 -9.730 1.00 82.69 188 ASN A C 1
ATOM 1529 O O . ASN A 1 188 ? 4.364 10.461 -9.267 1.00 82.69 188 ASN A O 1
#

Sequence (188 aa):
MANSTATDTTTSVTDPVALLREFFERPEMESRLTVIAKERITGWENWLQVELSCFLHQRVPSDKGQWWREYAIHWANKPRASNFAKPDFWLWSGTKGDYHLIELKQSKRADEKALEGVQGDIKKLSSLSKKFYVKGRKNEECYTCASKVFVLVSQWEPCEQKKLNGAKFTAKGAIGKSGWHWVLYLAN

Secondary structure (DSSP, 8-state):
--------TTTTTT-HHHHHHHHHH-HHHHHHHHHHHHTT---THHHHHHHHHHHHHHHS-TTS--EEES--EE-TT--TT-S-B--SEEEE-SSTTEEEEEEEEEESS-SHHHHHHHHHHHHHHTT--SEEEETTS-TT-EEEEEEEEEEEEESS--SS----TT-EEEEEEE-TTSS-EEEEEEE-

pLDDT: mean 86.59, std 14.64, range [34.94, 98.19]

Radius of gyration: 17.17 Å; chains: 1; bounding box: 55×38×44 Å

Foldseek 3Di:
DDPPPPDPLLVQLQPPVNLVVVLLQDPVNLVVLLVCVVVVPPPCQVVSLVSSVVSNPVSQDPVQWDKDAQFWKDDDQADPVDPTDGARMWTHNRDVQETEGEHEEEDQDLDPVSVVVQLVVLVRCVRQPFWMDTPPDPRPRIGTYPKYKYKYKYLADNPDPPDRPQWAWDDKDASPPSSMIMTITMHD